Protein AF-A0AAE0UIS6-F1 (afdb_monomer_lite)

Organism: NCBI:txid175788

Foldseek 3Di:
DDDDDDDDDDDDDDDDDDDDDDDDDDDDDDDDDDDDDDDDDDDDDDDCPVVVVVVVVVVVVVVVVVVVVVVVVVVVVVVVVVVVVVVVVVVVVVVVVVVVVVVVVVVVVVVVVVVVVVVVVVVVVVVVVVVVVVVVVVVVVVVVVVVVVVVVVVVVVVVVVVVVVVVVVVVVVVVVVVVVVVVVVVVVVVVVVVVVVVVVVVVVVVVVVVVVVVVVVVVVVVVVVVVVVVVVVVVVVVVVVVVVVVVVVVVVVVVVVVVVVVLVVVQWDADVVVRDIHHDDPDDDDPVVVQVVQVVVVHGDDDDPDPSVD

InterPro domains:
  IPR016186 C-type lectin-like/link domain superfamily [G3DSA:3.10.100.10] (264-310)
  IPR016187 C-type lectin fold [SSF56436] (259-310)
  IPR053108 Chlamydial Translocated Actin-Recruiting Phosphoprotein [PTHR36975] (135-258)

pLDDT: mean 82.6, std 21.36, range [29.34, 98.62]

Sequence (310 aa):
MEMNEKISANVEVAADKRAESSDSEPSYEDVHVNKDNLQTKRAGSFKQSESSVLWIKYNILTRENKQLQTSYNNLTIERDQLQTSYNNLTKERDQLQTSYNTLTKERDQLQSSYNTPTKERDQLQKLYNNLTIERDQLQTSYNNLTKERDQLQTSYNNLTKERDQLQTSYNNLTKERDQLQKLYNNLTIERDQLQTSYNNMTNDREKLQTSYNTLTKERDQLQTSYNTLTKERDQLQTSYNNMTKERDQLQRDKEELQKFSKLVDAGWMYFGKYSSIYYMSNENRDWTESRQDCRGRGADLVIINTKEEQ

Structure (mmCIF, N/CA/C/O backbone):
data_AF-A0AAE0UIS6-F1
#
_entry.id   AF-A0AAE0UIS6-F1
#
loop_
_atom_site.group_PDB
_atom_site.id
_atom_site.type_symbol
_atom_site.label_atom_id
_atom_site.label_alt_id
_atom_site.label_comp_id
_atom_site.label_asym_id
_atom_site.label_entity_id
_atom_site.label_seq_id
_atom_site.pdbx_PDB_ins_code
_atom_site.Cartn_x
_atom_site.Cartn_y
_atom_site.Cartn_z
_atom_site.occupancy
_atom_site.B_iso_or_equiv
_atom_site.auth_seq_id
_atom_site.auth_comp_id
_atom_site.auth_asym_id
_atom_site.auth_atom_id
_atom_site.pdbx_PDB_model_num
ATOM 1 N N . MET A 1 1 ? 41.061 37.370 -43.415 1.00 46.84 1 MET A N 1
ATOM 2 C CA . MET A 1 1 ? 42.343 36.989 -44.042 1.00 46.84 1 MET A CA 1
ATOM 3 C C . MET A 1 1 ? 41.973 36.392 -45.387 1.00 46.84 1 MET A C 1
ATOM 5 O O . MET A 1 1 ? 41.698 35.206 -45.485 1.00 46.84 1 MET A O 1
ATOM 9 N N . GLU A 1 2 ? 41.757 37.274 -46.358 1.00 45.69 2 GLU A N 1
ATOM 10 C CA . GLU A 1 2 ? 41.290 36.938 -47.705 1.00 45.69 2 GLU A CA 1
ATOM 11 C C . GLU A 1 2 ? 42.479 36.417 -48.518 1.00 45.69 2 GLU A C 1
ATOM 13 O O . GLU A 1 2 ? 43.510 37.085 -48.609 1.00 45.69 2 GLU A O 1
ATOM 18 N N . MET A 1 3 ? 42.364 35.202 -49.059 1.00 44.25 3 MET A N 1
ATOM 19 C CA . MET A 1 3 ? 43.356 34.645 -49.976 1.00 44.25 3 MET A CA 1
ATOM 20 C C . MET A 1 3 ? 43.010 35.064 -51.405 1.00 44.25 3 MET A C 1
ATOM 22 O O . MET A 1 3 ? 42.011 34.631 -51.968 1.00 44.25 3 MET A O 1
ATOM 26 N N . ASN A 1 4 ? 43.868 35.920 -51.958 1.00 41.47 4 ASN A N 1
ATOM 27 C CA . ASN A 1 4 ? 43.907 36.320 -53.360 1.00 41.47 4 ASN A CA 1
ATOM 28 C C . ASN A 1 4 ? 44.238 35.124 -54.271 1.00 41.47 4 ASN A C 1
ATOM 30 O O . ASN A 1 4 ? 45.377 34.654 -54.277 1.00 41.47 4 ASN A O 1
ATOM 34 N N . GLU A 1 5 ? 43.288 34.710 -55.108 1.00 48.56 5 GLU A N 1
ATOM 35 C CA . GLU A 1 5 ? 43.550 33.897 -56.299 1.00 48.56 5 GLU A CA 1
ATOM 36 C C . GLU A 1 5 ? 44.025 34.800 -57.448 1.00 48.56 5 GLU A C 1
ATOM 38 O O . GLU A 1 5 ? 43.268 35.580 -58.027 1.00 48.56 5 GLU A O 1
ATOM 43 N N . LYS A 1 6 ? 45.318 34.704 -57.779 1.00 51.94 6 LYS A N 1
ATOM 44 C CA . LYS A 1 6 ? 45.890 35.253 -59.013 1.00 51.94 6 LYS A CA 1
ATOM 45 C C . LYS A 1 6 ? 45.676 34.258 -60.150 1.00 51.94 6 LYS A C 1
ATOM 47 O O . LYS A 1 6 ? 46.302 33.204 -60.183 1.00 51.94 6 LYS A O 1
ATOM 52 N N . ILE A 1 7 ? 44.837 34.643 -61.102 1.00 44.41 7 ILE A N 1
ATOM 53 C CA . ILE A 1 7 ? 44.719 34.016 -62.418 1.00 44.41 7 ILE A CA 1
ATOM 54 C C . ILE A 1 7 ? 45.850 34.574 -63.295 1.00 44.41 7 ILE A C 1
ATOM 56 O O . ILE A 1 7 ? 45.829 35.747 -63.665 1.00 44.41 7 ILE A O 1
ATOM 60 N N . SER A 1 8 ? 46.838 33.744 -63.629 1.00 44.31 8 SER A N 1
ATOM 61 C CA . SER A 1 8 ? 47.816 34.019 -64.688 1.00 44.31 8 SER A CA 1
ATOM 62 C C . SER A 1 8 ? 47.596 33.020 -65.818 1.00 44.31 8 SER A C 1
ATOM 64 O O . SER A 1 8 ? 47.952 31.851 -65.711 1.00 44.31 8 SER A O 1
ATOM 66 N N . ALA A 1 9 ? 46.968 33.495 -66.892 1.00 42.72 9 ALA A N 1
ATOM 67 C CA . ALA A 1 9 ? 46.824 32.775 -68.146 1.00 42.72 9 ALA A CA 1
ATOM 68 C C . ALA A 1 9 ? 48.105 32.949 -68.979 1.00 42.72 9 ALA A C 1
ATOM 70 O O . ALA A 1 9 ? 48.373 34.037 -69.486 1.00 42.72 9 ALA A O 1
ATOM 71 N N . ASN A 1 10 ? 48.883 31.873 -69.114 1.00 41.28 10 ASN A N 1
ATOM 72 C CA . ASN A 1 10 ? 49.926 31.743 -70.128 1.00 41.28 10 ASN A CA 1
ATOM 73 C C . ASN A 1 10 ? 49.275 31.219 -71.413 1.00 41.28 10 ASN A C 1
ATOM 75 O O . ASN A 1 10 ? 48.770 30.098 -71.443 1.00 41.28 10 ASN A O 1
ATOM 79 N N . VAL A 1 11 ? 49.281 32.035 -72.465 1.00 42.91 11 VAL A N 1
ATOM 80 C CA . VAL A 1 11 ? 48.949 31.618 -73.830 1.00 42.91 11 VAL A CA 1
ATOM 81 C C . VAL A 1 11 ? 50.266 31.499 -74.584 1.00 42.91 11 VAL A C 1
ATOM 83 O O . VAL A 1 11 ? 50.892 32.502 -74.913 1.00 42.91 11 VAL A O 1
ATOM 86 N N . GLU A 1 12 ? 50.687 30.262 -74.826 1.00 36.81 12 GLU A N 1
ATOM 87 C CA . GLU A 1 12 ? 51.850 29.910 -75.635 1.00 36.81 12 GLU A CA 1
ATOM 88 C C . GLU A 1 12 ? 51.318 29.201 -76.888 1.00 36.81 12 GLU A C 1
ATOM 90 O O . GLU A 1 12 ? 50.851 28.065 -76.839 1.00 36.81 12 GLU A O 1
ATOM 95 N N . VAL A 1 13 ? 51.284 29.927 -78.008 1.00 41.59 13 VAL A N 1
ATOM 96 C CA . VAL A 1 13 ? 50.901 29.416 -79.329 1.00 41.59 13 VAL A CA 1
ATOM 97 C C . VAL A 1 13 ? 52.105 29.618 -80.236 1.00 41.59 13 VAL A C 1
ATOM 99 O O . VAL A 1 13 ? 52.427 30.748 -80.595 1.00 41.59 13 VAL A O 1
ATOM 102 N N . ALA A 1 14 ? 52.777 28.526 -80.595 1.00 34.34 14 ALA A N 1
ATOM 103 C CA . ALA A 1 14 ? 53.877 28.525 -81.552 1.00 34.34 14 ALA A CA 1
ATOM 104 C C . ALA A 1 14 ? 53.715 27.359 -82.539 1.00 34.34 14 ALA A C 1
ATOM 106 O O . ALA A 1 14 ? 54.022 26.214 -82.229 1.00 34.34 14 ALA A O 1
ATOM 107 N N . ALA A 1 15 ? 53.194 27.685 -83.720 1.00 36.16 15 ALA A N 1
ATOM 108 C CA . ALA A 1 15 ? 53.316 26.986 -85.003 1.00 36.16 15 ALA A CA 1
ATOM 109 C C . ALA A 1 15 ? 52.637 27.900 -86.038 1.00 36.16 15 ALA A C 1
ATOM 111 O O . ALA A 1 15 ? 51.626 28.523 -85.731 1.00 36.16 15 ALA A O 1
ATOM 112 N N . ASP A 1 16 ? 53.030 28.057 -87.289 1.00 34.44 16 ASP A N 1
ATOM 113 C CA . ASP A 1 16 ? 54.136 27.599 -88.119 1.00 34.44 16 ASP A CA 1
ATOM 114 C C . ASP A 1 16 ? 53.911 28.385 -89.425 1.00 34.44 16 ASP A C 1
ATOM 116 O O . ASP A 1 16 ? 52.805 28.320 -89.966 1.00 34.44 16 ASP A O 1
ATOM 120 N N . LYS A 1 17 ? 54.887 29.171 -89.900 1.00 41.09 17 LYS A N 1
ATOM 121 C CA . LYS A 1 17 ? 54.946 29.648 -91.297 1.00 41.09 17 LYS A CA 1
ATOM 122 C C . LYS A 1 17 ? 56.398 29.842 -91.741 1.00 41.09 17 LYS A C 1
ATOM 124 O O . LYS A 1 17 ? 56.970 30.917 -91.608 1.00 41.09 17 LYS A O 1
ATOM 129 N N . ARG A 1 18 ? 56.959 28.753 -92.272 1.00 34.16 18 ARG A N 1
ATOM 130 C CA . ARG A 1 18 ? 57.655 28.645 -93.571 1.00 34.16 18 ARG A CA 1
ATOM 131 C C . ARG A 1 18 ? 58.266 29.952 -94.116 1.00 34.16 18 ARG A C 1
ATOM 133 O O . ARG A 1 18 ? 57.577 30.757 -94.737 1.00 34.16 18 ARG A O 1
ATOM 140 N N . ALA A 1 19 ? 59.575 30.099 -93.926 1.00 35.03 19 ALA A N 1
ATOM 141 C CA . ALA A 1 19 ? 60.413 31.074 -94.613 1.00 35.03 19 ALA A CA 1
ATOM 142 C C . ALA A 1 19 ? 60.982 30.452 -95.901 1.00 35.03 19 ALA A C 1
ATOM 144 O O . ALA A 1 19 ? 61.666 29.431 -95.852 1.00 35.03 19 ALA A O 1
ATOM 145 N N . GLU A 1 20 ? 60.690 31.071 -97.043 1.00 36.72 20 GLU A N 1
ATOM 146 C CA . GLU A 1 20 ? 61.493 30.973 -98.263 1.00 36.72 20 GLU A CA 1
ATOM 147 C C . GLU A 1 20 ? 62.618 32.011 -98.140 1.00 36.72 20 GLU A C 1
ATOM 149 O O . GLU A 1 20 ? 62.343 33.203 -98.007 1.00 36.72 20 GLU A O 1
ATOM 154 N N . SER A 1 21 ? 63.880 31.573 -98.142 1.00 36.34 21 SER A N 1
ATOM 155 C CA . SER A 1 21 ? 65.036 32.460 -98.295 1.00 36.34 21 SER A CA 1
ATOM 156 C C . SER A 1 21 ? 65.764 32.103 -99.580 1.00 36.34 21 SER A C 1
ATOM 158 O O . SER A 1 21 ? 66.309 31.009 -99.718 1.00 36.34 21 SER A O 1
ATOM 160 N N . SER A 1 22 ? 65.711 33.057 -100.500 1.00 35.12 22 SER A N 1
ATOM 161 C CA . SER A 1 22 ? 66.373 33.122 -101.791 1.00 35.12 22 SER A CA 1
ATOM 162 C C . SER A 1 22 ? 67.895 33.109 -101.678 1.00 35.12 22 SER A C 1
ATOM 164 O O . SER A 1 22 ? 68.469 33.806 -100.838 1.00 35.12 22 SER A O 1
ATOM 166 N N . ASP A 1 23 ? 68.497 32.355 -102.591 1.00 32.56 23 ASP A N 1
ATOM 167 C CA . ASP A 1 23 ? 69.920 32.268 -102.889 1.00 32.56 23 ASP A CA 1
ATOM 168 C C . ASP A 1 23 ? 70.558 33.617 -103.247 1.00 32.56 23 ASP A C 1
ATOM 170 O O . ASP A 1 23 ? 69.975 34.450 -103.946 1.00 32.56 23 ASP A O 1
ATOM 174 N N . SER A 1 24 ? 71.810 33.771 -102.815 1.00 35.56 24 SER A N 1
ATOM 175 C CA . SER A 1 24 ? 72.741 34.796 -103.278 1.00 35.56 24 SER A CA 1
ATOM 176 C C . SER A 1 24 ? 73.610 34.242 -104.417 1.00 35.56 24 SER A C 1
ATOM 178 O O . SER A 1 24 ? 74.267 33.216 -104.266 1.00 35.56 24 SER A O 1
ATOM 180 N N . GLU A 1 25 ? 73.578 34.976 -105.530 1.00 32.59 25 GLU A N 1
ATOM 181 C CA . GLU A 1 25 ? 74.464 35.078 -106.709 1.00 32.59 25 GLU A CA 1
ATOM 182 C C . GLU A 1 25 ? 75.949 34.637 -106.563 1.00 32.59 25 GLU A C 1
ATOM 184 O O . GLU A 1 25 ? 76.503 34.718 -105.464 1.00 32.59 25 GLU A O 1
ATOM 189 N N . PRO A 1 26 ? 76.654 34.257 -107.665 1.00 38.19 26 PRO A N 1
ATOM 190 C CA . PRO A 1 26 ? 77.016 35.249 -108.694 1.00 38.19 26 PRO A CA 1
ATOM 191 C C . PRO A 1 26 ? 77.036 34.801 -110.173 1.00 38.19 26 PRO A C 1
ATOM 193 O O . PRO A 1 26 ? 77.521 33.731 -110.535 1.00 38.19 26 PRO A O 1
ATOM 196 N N . SER A 1 27 ? 76.547 35.719 -111.018 1.00 29.59 27 SER A N 1
ATOM 197 C CA . SER A 1 27 ? 77.227 36.345 -112.170 1.00 29.59 27 SER A CA 1
ATOM 198 C C . SER A 1 27 ? 78.291 35.537 -112.938 1.00 29.59 27 SER A C 1
ATOM 200 O O . SER A 1 27 ? 79.382 35.270 -112.437 1.00 29.59 27 SER A O 1
ATOM 202 N N . TYR A 1 28 ? 78.001 35.281 -114.219 1.00 29.34 28 TYR A N 1
ATOM 203 C CA . TYR A 1 28 ? 78.988 35.073 -115.281 1.00 29.34 28 TYR A CA 1
ATOM 204 C C . TYR A 1 28 ? 78.578 35.905 -116.504 1.00 29.34 28 TYR A C 1
ATOM 206 O O . TYR A 1 28 ? 77.577 35.605 -117.153 1.00 29.34 28 TYR A O 1
ATOM 214 N N . GLU A 1 29 ? 79.380 36.919 -116.829 1.00 32.78 29 GLU A N 1
ATOM 215 C CA . GLU A 1 29 ? 79.382 37.631 -118.110 1.00 32.78 29 GLU A CA 1
ATOM 216 C C . GLU A 1 29 ? 80.736 37.358 -118.797 1.00 32.78 29 GLU A C 1
ATOM 218 O O . GLU A 1 29 ? 81.790 37.712 -118.274 1.00 32.78 29 GLU A O 1
ATOM 223 N N . ASP A 1 30 ? 80.676 36.561 -119.872 1.00 33.25 30 ASP A N 1
ATOM 224 C CA . ASP A 1 30 ? 81.178 36.819 -121.239 1.00 33.25 30 ASP A CA 1
ATOM 225 C C . ASP A 1 30 ? 82.529 37.590 -121.370 1.00 33.25 30 ASP A C 1
ATOM 227 O O . ASP A 1 30 ? 82.742 38.635 -120.773 1.00 33.25 30 ASP A O 1
ATOM 231 N N . VAL A 1 31 ? 83.541 37.187 -122.150 1.00 35.78 31 VAL A N 1
ATOM 232 C CA . VAL A 1 31 ? 83.555 37.121 -123.621 1.00 35.78 31 VAL A CA 1
ATOM 233 C C . VAL A 1 31 ? 84.959 36.644 -124.090 1.00 35.78 31 VAL A C 1
ATOM 235 O O . VAL A 1 31 ? 85.974 37.118 -123.585 1.00 35.78 31 VAL A O 1
ATOM 238 N N . HIS A 1 32 ? 85.006 35.762 -125.101 1.00 30.75 32 HIS A N 1
ATOM 239 C CA . HIS A 1 32 ? 85.768 35.849 -126.378 1.00 30.75 32 HIS A CA 1
ATOM 240 C C . HIS A 1 32 ? 86.305 34.502 -126.890 1.00 30.75 32 HIS A C 1
ATOM 242 O O . HIS A 1 32 ? 87.391 34.043 -126.543 1.00 30.75 32 HIS A O 1
ATOM 248 N N . VAL A 1 33 ? 85.589 33.955 -127.876 1.00 31.30 33 VAL A N 1
ATOM 249 C CA . VAL A 1 33 ? 86.184 33.205 -128.987 1.00 31.30 33 VAL A CA 1
ATOM 250 C C . VAL A 1 33 ? 86.293 34.175 -130.159 1.00 31.30 33 VAL A C 1
ATOM 252 O O . VAL A 1 33 ? 85.282 34.724 -130.599 1.00 31.30 33 VAL A O 1
ATOM 255 N N . ASN A 1 34 ? 87.513 34.389 -130.655 1.00 31.30 34 ASN A N 1
ATOM 256 C CA . ASN A 1 34 ? 87.748 35.071 -131.920 1.00 31.30 34 ASN A CA 1
ATOM 257 C C . ASN A 1 34 ? 87.850 34.030 -133.043 1.00 31.30 34 ASN A C 1
ATOM 259 O O . ASN A 1 34 ? 88.537 33.014 -132.914 1.00 31.30 34 ASN A O 1
ATOM 263 N N . LYS A 1 35 ? 87.096 34.293 -134.110 1.00 42.78 35 LYS A N 1
ATOM 264 C CA . LYS A 1 35 ? 87.049 33.551 -135.371 1.00 42.78 35 LYS A CA 1
ATOM 265 C C . LYS A 1 35 ? 88.349 33.748 -136.144 1.00 42.78 35 LYS A C 1
ATOM 267 O O . LYS A 1 35 ? 88.955 34.803 -136.045 1.00 42.78 35 LYS A O 1
ATOM 272 N N . ASP A 1 36 ? 88.705 32.758 -136.957 1.00 32.06 36 ASP A N 1
ATOM 273 C CA . ASP A 1 36 ? 88.887 32.888 -138.413 1.00 32.06 36 ASP A CA 1
ATOM 274 C C . ASP A 1 36 ? 89.560 31.613 -138.961 1.00 32.06 36 ASP A C 1
ATOM 276 O O . ASP A 1 36 ? 90.189 30.876 -138.213 1.00 32.06 36 ASP A O 1
ATOM 280 N N . ASN A 1 37 ? 89.595 31.269 -140.245 1.00 35.00 37 ASN A N 1
ATOM 281 C CA . ASN A 1 37 ? 88.738 31.386 -141.422 1.00 35.00 37 ASN A CA 1
ATOM 282 C C . ASN A 1 37 ? 89.609 30.794 -142.558 1.00 35.00 37 ASN A C 1
ATOM 284 O O . ASN A 1 37 ? 90.808 31.046 -142.593 1.00 35.00 37 ASN A O 1
ATOM 288 N N . LEU A 1 38 ? 88.991 30.091 -143.512 1.00 35.88 38 LEU A N 1
ATOM 289 C CA . LEU A 1 38 ? 89.383 30.049 -144.931 1.00 35.88 38 LEU A CA 1
ATOM 290 C C . LEU A 1 38 ? 90.742 29.450 -145.396 1.00 35.88 38 LEU A C 1
ATOM 292 O O . LEU A 1 38 ? 91.817 29.957 -145.108 1.00 35.88 38 LEU A O 1
ATOM 296 N N . GLN A 1 39 ? 90.603 28.508 -146.347 1.00 33.31 39 GLN A N 1
ATOM 297 C CA . GLN A 1 39 ? 91.302 28.390 -147.654 1.00 33.31 39 GLN A CA 1
ATOM 298 C C . GLN A 1 39 ? 92.078 27.081 -147.863 1.00 33.31 39 GLN A C 1
ATOM 300 O O . GLN A 1 39 ? 92.653 26.544 -146.933 1.00 33.31 39 GLN A O 1
ATOM 305 N N . THR A 1 40 ? 92.257 26.507 -149.054 1.00 34.72 40 THR A N 1
ATOM 306 C CA . THR A 1 40 ? 91.673 26.595 -150.404 1.00 34.72 40 THR A CA 1
ATOM 307 C C . THR A 1 40 ? 92.422 25.512 -151.206 1.00 34.72 40 THR A C 1
ATOM 309 O O . THR A 1 40 ? 93.630 25.384 -151.081 1.00 34.72 40 THR A O 1
ATOM 312 N N . LYS A 1 41 ? 91.694 24.751 -152.035 1.00 40.81 41 LYS A N 1
ATOM 313 C CA . LYS A 1 41 ? 92.114 24.067 -153.283 1.00 40.81 41 LYS A CA 1
ATOM 314 C C . LYS A 1 41 ? 93.418 23.223 -153.355 1.00 40.81 41 LYS A C 1
ATOM 316 O O . LYS A 1 41 ? 94.515 23.744 -153.471 1.00 40.81 41 LYS A O 1
ATOM 321 N N . ARG A 1 42 ? 93.164 21.953 -153.723 1.00 37.69 42 ARG A N 1
ATOM 322 C CA . ARG A 1 42 ? 93.563 21.293 -154.999 1.00 37.69 42 ARG A CA 1
ATOM 323 C C . ARG A 1 42 ? 94.883 20.488 -155.046 1.00 37.69 42 ARG A C 1
ATOM 325 O O . ARG A 1 42 ? 95.927 20.999 -155.409 1.00 37.69 42 ARG A O 1
ATOM 332 N N . ALA A 1 43 ? 94.671 19.173 -154.903 1.00 36.50 43 ALA A N 1
ATOM 333 C CA . ALA A 1 43 ? 95.096 18.047 -155.761 1.00 36.50 43 ALA A CA 1
ATOM 334 C C . ALA A 1 43 ? 96.560 17.537 -155.793 1.00 36.50 43 ALA A C 1
ATOM 336 O O . ALA A 1 43 ? 97.460 18.213 -156.274 1.00 36.50 43 ALA A O 1
ATOM 337 N N . GLY A 1 44 ? 96.684 16.231 -155.473 1.00 37.50 44 GLY A N 1
ATOM 338 C CA . GLY A 1 44 ? 97.774 15.288 -155.811 1.00 37.50 44 GLY A CA 1
ATOM 339 C C . GLY A 1 44 ? 98.762 15.044 -154.657 1.00 37.50 44 GLY A C 1
ATOM 340 O O . GLY A 1 44 ? 99.321 16.002 -154.160 1.00 37.50 44 GLY A O 1
ATOM 341 N N . SER A 1 45 ? 99.076 13.839 -154.162 1.00 37.41 45 SER A N 1
ATOM 342 C CA . SER A 1 45 ? 98.879 12.472 -154.662 1.00 37.41 45 SER A CA 1
ATOM 343 C C . SER A 1 45 ? 99.187 11.406 -153.568 1.00 37.41 45 SER A C 1
ATOM 345 O O . SER A 1 45 ? 100.231 11.392 -152.927 1.00 37.41 45 SER A O 1
ATOM 347 N N . PHE A 1 46 ? 98.231 10.498 -153.350 1.00 43.62 46 PHE A N 1
ATOM 348 C CA . PHE A 1 46 ? 98.328 9.027 -153.204 1.00 43.62 46 PHE A CA 1
ATOM 349 C C . PHE A 1 46 ? 99.369 8.278 -152.319 1.00 43.62 46 PHE A C 1
ATOM 351 O O . PHE A 1 46 ? 99.410 7.054 -152.399 1.00 43.62 46 PHE A O 1
ATOM 358 N N . LYS A 1 47 ? 100.156 8.896 -151.426 1.00 47.72 47 LYS A N 1
ATOM 359 C CA . LYS A 1 47 ? 100.926 8.138 -150.390 1.00 47.72 47 LYS A CA 1
ATOM 360 C C . LYS A 1 47 ? 100.756 8.632 -148.946 1.00 47.72 47 LYS A C 1
ATOM 362 O O . LYS A 1 47 ? 101.454 8.183 -148.044 1.00 47.72 47 LYS A O 1
ATOM 367 N N . GLN A 1 48 ? 99.773 9.501 -148.714 1.00 46.69 48 GLN A N 1
ATOM 368 C CA . GLN A 1 48 ? 99.417 10.039 -147.393 1.00 46.69 48 GLN A CA 1
ATOM 369 C C . GLN A 1 48 ? 98.116 9.426 -146.820 1.00 46.69 48 GLN A C 1
ATOM 371 O O . GLN A 1 48 ? 97.726 9.754 -145.706 1.00 46.69 48 GLN A O 1
ATOM 376 N N . SER A 1 49 ? 97.444 8.525 -147.558 1.00 52.53 49 SER A N 1
ATOM 377 C CA . SER A 1 49 ? 96.061 8.089 -147.293 1.00 52.53 49 SER A CA 1
ATOM 378 C C . SER A 1 49 ? 95.892 7.001 -146.222 1.00 52.53 49 SER A C 1
ATOM 380 O O . SER A 1 49 ? 94.929 7.070 -145.465 1.00 52.53 49 SER A O 1
ATOM 382 N N . GLU A 1 50 ? 96.800 6.031 -146.083 1.00 56.75 50 GLU A N 1
ATOM 383 C CA . GLU A 1 50 ? 96.684 4.998 -145.029 1.00 56.75 50 GLU A CA 1
ATOM 384 C C . GLU A 1 50 ? 96.968 5.552 -143.627 1.00 56.75 50 GLU A C 1
ATOM 386 O O . GLU A 1 50 ? 96.267 5.221 -142.669 1.00 56.75 50 GLU A O 1
ATOM 391 N N . SER A 1 51 ? 97.928 6.474 -143.517 1.00 58.25 51 SER A N 1
ATOM 392 C CA . SER A 1 51 ? 98.228 7.174 -142.262 1.00 58.25 51 SER A CA 1
ATOM 393 C C . SER A 1 51 ? 97.054 8.065 -141.825 1.00 58.25 51 SER A C 1
ATOM 395 O O . SER A 1 51 ? 96.697 8.097 -140.649 1.00 58.25 51 SER A O 1
ATOM 397 N N . SER A 1 52 ? 96.361 8.709 -142.776 1.00 59.53 52 SER A N 1
ATOM 398 C CA . SER A 1 52 ? 95.141 9.481 -142.501 1.00 59.53 52 SER A CA 1
ATOM 399 C C . SER A 1 52 ? 93.959 8.618 -142.044 1.00 59.53 52 SER A C 1
ATOM 401 O O . SER A 1 52 ? 93.227 9.036 -141.152 1.00 59.53 52 SER A O 1
ATOM 403 N N . VAL A 1 53 ? 93.765 7.412 -142.593 1.00 68.69 53 VAL A N 1
ATOM 404 C CA . VAL A 1 53 ? 92.673 6.508 -142.170 1.00 68.69 53 VAL A CA 1
ATOM 405 C C . VAL A 1 53 ? 92.926 5.933 -140.773 1.00 68.69 53 VAL A C 1
ATOM 407 O O . VAL A 1 53 ? 92.006 5.897 -139.953 1.00 68.69 53 VAL A O 1
ATOM 410 N N . LEU A 1 54 ? 94.167 5.541 -140.465 1.00 70.06 54 LEU A N 1
ATOM 411 C CA . LEU A 1 54 ? 94.568 5.129 -139.113 1.00 70.06 54 LEU A CA 1
ATOM 412 C C . LEU A 1 54 ? 94.409 6.269 -138.103 1.00 70.06 54 LEU A C 1
ATOM 414 O O . LEU A 1 54 ? 93.906 6.043 -137.005 1.00 70.06 54 LEU A O 1
ATOM 418 N N . TRP A 1 55 ? 94.751 7.498 -138.491 1.00 71.12 55 TRP A N 1
ATOM 419 C CA . TRP A 1 55 ? 94.558 8.689 -137.666 1.00 71.12 55 TRP A CA 1
ATOM 420 C C . TRP A 1 55 ? 93.071 9.000 -137.422 1.00 71.12 55 TRP A C 1
ATOM 422 O O . TRP A 1 55 ? 92.690 9.345 -136.306 1.00 71.12 55 TRP A O 1
ATOM 432 N N . ILE A 1 56 ? 92.195 8.810 -138.416 1.00 75.31 56 ILE A N 1
ATOM 433 C CA . ILE A 1 56 ? 90.737 8.951 -138.248 1.00 75.31 56 ILE A CA 1
ATOM 434 C C . ILE A 1 56 ? 90.185 7.873 -137.303 1.00 75.31 56 ILE A C 1
ATOM 436 O O . ILE A 1 56 ? 89.449 8.208 -136.377 1.00 75.31 56 ILE A O 1
ATOM 440 N N . LYS A 1 57 ? 90.570 6.598 -137.471 1.00 79.00 57 LYS A N 1
ATOM 441 C CA . LYS A 1 57 ? 90.175 5.510 -136.554 1.00 79.00 57 LYS A CA 1
ATOM 442 C C . LYS A 1 57 ? 90.671 5.754 -135.133 1.00 79.00 57 LYS A C 1
ATOM 444 O O . LYS A 1 57 ? 89.907 5.568 -134.195 1.00 79.00 57 LYS A O 1
ATOM 449 N N . TYR A 1 58 ? 91.911 6.215 -134.980 1.00 79.81 58 TYR A N 1
ATOM 450 C CA . TYR A 1 58 ? 92.480 6.594 -133.691 1.00 79.81 58 TYR A CA 1
ATOM 451 C C . TYR A 1 58 ? 91.686 7.732 -133.042 1.00 79.81 58 TYR A C 1
ATOM 453 O O . TYR A 1 58 ? 91.350 7.640 -131.867 1.00 79.81 58 TYR A O 1
ATOM 461 N N . ASN A 1 59 ? 91.309 8.770 -133.795 1.00 80.38 59 ASN A N 1
ATOM 462 C CA . ASN A 1 59 ? 90.488 9.868 -133.278 1.00 80.38 59 ASN A CA 1
ATOM 463 C C . ASN A 1 59 ? 89.062 9.433 -132.904 1.00 80.38 59 ASN A C 1
ATOM 465 O O . ASN A 1 59 ? 88.542 9.900 -131.892 1.00 80.38 59 ASN A O 1
ATOM 469 N N . ILE A 1 60 ? 88.440 8.534 -133.679 1.00 79.94 60 ILE A N 1
ATOM 470 C CA . ILE A 1 60 ? 87.120 7.959 -133.365 1.00 79.94 60 ILE A CA 1
ATOM 471 C C . ILE A 1 60 ? 87.206 7.105 -132.097 1.00 79.94 60 ILE A C 1
ATOM 473 O O . ILE A 1 60 ? 86.476 7.389 -131.153 1.00 79.94 60 ILE A O 1
ATOM 477 N N . LEU A 1 61 ? 88.156 6.165 -132.015 1.00 80.88 61 LEU A N 1
ATOM 478 C CA . LEU A 1 61 ? 88.386 5.366 -130.805 1.00 80.88 61 LEU A CA 1
ATOM 479 C C . LEU A 1 61 ? 88.713 6.247 -129.598 1.00 80.88 61 LEU A C 1
ATOM 481 O O . LEU A 1 61 ? 88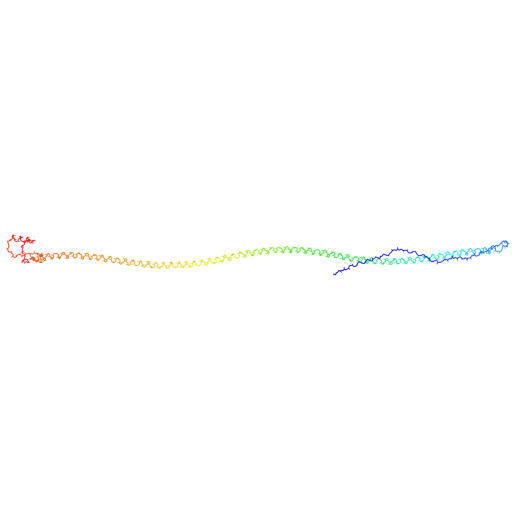.251 5.979 -128.500 1.00 80.88 61 LEU A O 1
ATOM 485 N N . THR A 1 62 ? 89.484 7.318 -129.781 1.00 77.88 62 THR A N 1
ATOM 486 C CA . THR A 1 62 ? 89.808 8.258 -128.699 1.00 77.88 62 THR A CA 1
ATOM 487 C C . THR A 1 62 ? 88.565 9.014 -128.232 1.00 77.88 62 THR A C 1
ATOM 489 O O . THR A 1 62 ? 88.407 9.262 -127.038 1.00 77.88 62 THR A O 1
ATOM 492 N N . ARG A 1 63 ? 87.661 9.379 -129.149 1.00 80.31 63 ARG A N 1
ATOM 493 C CA . ARG A 1 63 ? 86.393 10.044 -128.827 1.00 80.31 63 ARG A CA 1
ATOM 494 C C . ARG A 1 63 ? 85.413 9.095 -128.144 1.00 80.31 63 ARG A C 1
ATOM 496 O O . ARG A 1 63 ? 84.815 9.490 -127.151 1.00 80.31 63 ARG A O 1
ATOM 503 N N . GLU A 1 64 ? 85.284 7.870 -128.637 1.00 83.31 64 GLU A N 1
ATOM 504 C CA . GLU A 1 64 ? 84.479 6.814 -128.018 1.00 83.31 64 GLU A CA 1
ATOM 505 C C . GLU A 1 64 ? 85.022 6.456 -126.636 1.00 83.31 64 GLU A C 1
ATOM 507 O O . GLU A 1 64 ? 84.254 6.391 -125.687 1.00 83.31 64 GLU A O 1
ATOM 512 N N . ASN A 1 65 ? 86.341 6.334 -126.478 1.00 84.06 65 ASN A N 1
ATOM 513 C CA . ASN A 1 65 ? 86.970 6.080 -125.184 1.00 84.06 65 ASN A CA 1
ATOM 514 C C . ASN A 1 65 ? 86.762 7.257 -124.218 1.00 84.06 65 ASN A C 1
ATOM 516 O O . ASN A 1 65 ? 86.420 7.048 -123.061 1.00 84.06 65 ASN A O 1
ATOM 520 N N . LYS A 1 66 ? 86.851 8.509 -124.697 1.00 85.12 66 LYS A N 1
ATOM 521 C CA . LYS A 1 66 ? 86.469 9.689 -123.901 1.00 85.12 66 LYS A CA 1
ATOM 522 C C . LYS A 1 66 ? 84.995 9.656 -123.490 1.00 85.12 66 LYS A C 1
ATOM 524 O O . LYS A 1 66 ? 84.700 9.948 -122.338 1.00 85.12 66 LYS A O 1
ATOM 529 N N . GLN A 1 67 ? 84.081 9.291 -124.390 1.00 83.25 67 GLN A N 1
ATOM 530 C CA . GLN A 1 67 ? 82.652 9.164 -124.076 1.00 83.25 67 GLN A CA 1
ATOM 531 C C . GLN A 1 67 ? 82.377 8.033 -123.078 1.00 83.25 67 GLN A C 1
ATOM 533 O O . GLN A 1 67 ? 81.607 8.225 -122.139 1.00 83.25 67 GLN A O 1
ATOM 538 N N . LEU A 1 68 ? 83.039 6.886 -123.238 1.00 85.12 68 LEU A N 1
ATOM 539 C CA . LEU A 1 68 ? 82.954 5.752 -122.322 1.00 85.12 68 LEU A CA 1
ATOM 540 C C . LEU A 1 68 ? 83.493 6.131 -120.940 1.00 85.12 68 LEU A C 1
ATOM 542 O O . LEU A 1 68 ? 82.893 5.795 -119.926 1.00 85.12 68 LEU A O 1
ATOM 546 N N . GLN A 1 69 ? 84.581 6.899 -120.899 1.00 87.25 69 GLN A N 1
ATOM 547 C CA . GLN A 1 69 ? 85.171 7.398 -119.665 1.00 87.25 69 GLN A CA 1
ATOM 548 C C . GLN A 1 69 ? 84.270 8.430 -118.973 1.00 87.25 69 GLN A C 1
ATOM 550 O O . GLN A 1 69 ? 84.112 8.375 -117.757 1.00 87.25 69 GLN A O 1
ATOM 555 N N . THR A 1 70 ? 83.602 9.313 -119.723 1.00 86.31 70 THR A N 1
ATOM 556 C CA . THR A 1 70 ? 82.553 10.192 -119.177 1.00 86.31 70 THR A CA 1
ATOM 557 C C . THR A 1 70 ? 81.378 9.386 -118.621 1.00 86.31 70 THR A C 1
ATOM 559 O O . T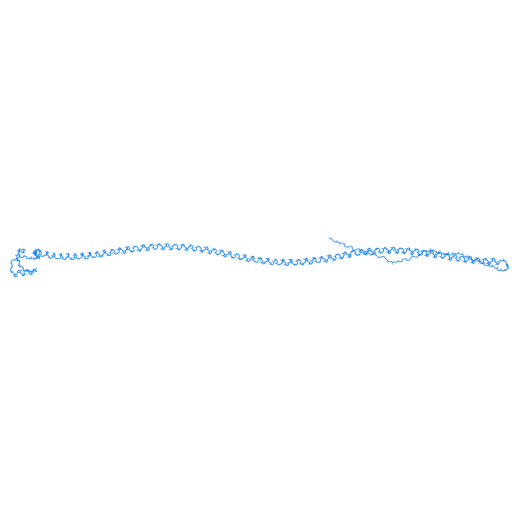HR A 1 70 ? 80.930 9.657 -117.512 1.00 86.31 70 THR A O 1
ATOM 562 N N . SER A 1 71 ? 80.902 8.369 -119.345 1.00 89.88 71 SER A N 1
ATOM 563 C CA . SER A 1 71 ? 79.811 7.499 -118.886 1.00 89.88 71 SER A CA 1
ATOM 564 C C . SER A 1 71 ? 80.186 6.723 -117.619 1.00 89.88 71 SER A C 1
ATOM 566 O O . SER A 1 71 ? 79.403 6.696 -116.674 1.00 89.88 71 SER A O 1
ATOM 568 N N . TYR A 1 72 ? 81.399 6.168 -117.554 1.00 89.00 72 TYR A N 1
ATOM 569 C CA . TYR A 1 72 ? 81.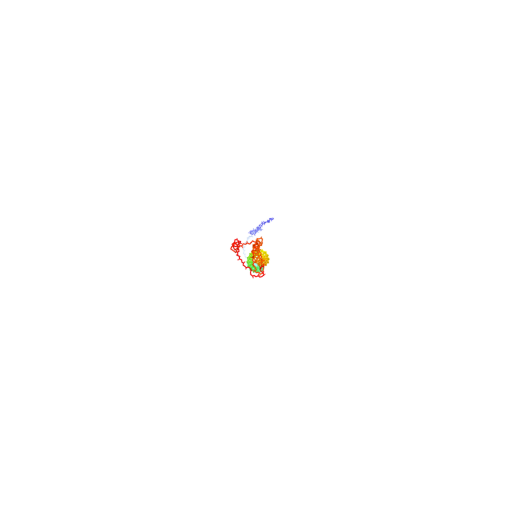920 5.477 -116.375 1.00 89.00 72 TYR A CA 1
ATOM 570 C C . TYR A 1 72 ? 82.036 6.409 -115.162 1.00 89.00 72 TYR A C 1
ATOM 572 O O . TYR A 1 72 ? 81.646 6.041 -114.053 1.00 89.00 72 TYR A O 1
ATOM 580 N N . ASN A 1 73 ? 82.522 7.637 -115.372 1.00 90.75 73 ASN A N 1
ATOM 581 C CA . ASN A 1 73 ? 82.587 8.646 -114.319 1.00 90.75 73 ASN A CA 1
ATOM 582 C C . ASN A 1 73 ? 81.182 9.016 -113.814 1.00 90.75 73 ASN A C 1
ATOM 584 O O . ASN A 1 73 ? 80.980 9.080 -112.605 1.00 90.75 73 ASN A O 1
ATOM 588 N N . ASN A 1 74 ? 80.200 9.176 -114.709 1.00 90.50 74 ASN A N 1
ATOM 589 C CA . ASN A 1 74 ? 78.811 9.455 -114.330 1.00 90.50 74 ASN A CA 1
ATOM 590 C C . ASN A 1 74 ? 78.186 8.300 -113.530 1.00 90.50 74 ASN A C 1
ATOM 592 O O . ASN A 1 74 ? 77.622 8.540 -112.469 1.00 90.50 74 ASN A O 1
ATOM 596 N N . LEU A 1 75 ? 78.351 7.049 -113.973 1.00 89.69 75 LEU A N 1
ATOM 597 C CA . LEU A 1 75 ? 77.888 5.860 -113.240 1.00 89.69 75 LEU A CA 1
ATOM 598 C C . LEU A 1 75 ? 78.554 5.721 -111.865 1.00 89.69 75 LEU A C 1
ATOM 600 O O . LEU A 1 75 ? 77.924 5.276 -110.909 1.00 89.69 75 LEU A O 1
ATOM 604 N N . THR A 1 76 ? 79.826 6.106 -111.750 1.00 91.19 76 THR A N 1
ATOM 605 C CA . THR A 1 76 ? 80.542 6.126 -110.468 1.00 91.19 76 THR A CA 1
ATOM 606 C C . THR A 1 76 ? 79.936 7.168 -109.526 1.00 91.19 76 THR A C 1
ATOM 608 O O . THR A 1 76 ? 79.680 6.852 -108.367 1.00 91.19 76 THR A O 1
ATOM 611 N N . ILE A 1 77 ? 79.631 8.368 -110.034 1.00 92.69 77 ILE A N 1
ATOM 612 C CA . ILE A 1 77 ? 78.948 9.425 -109.274 1.00 92.69 77 ILE A CA 1
ATOM 613 C C . ILE A 1 77 ? 77.557 8.958 -108.828 1.00 92.69 77 ILE A C 1
ATOM 615 O O . ILE A 1 77 ? 77.227 9.090 -107.652 1.00 92.69 77 ILE A O 1
ATOM 619 N N . GLU A 1 78 ? 76.761 8.369 -109.724 1.00 92.38 78 GLU A N 1
ATOM 620 C CA . GLU A 1 78 ? 75.430 7.838 -109.394 1.00 92.38 78 GLU A CA 1
ATOM 621 C C . GLU A 1 78 ? 75.505 6.730 -108.338 1.00 92.38 78 GLU A C 1
ATOM 623 O O . GLU A 1 78 ? 74.734 6.733 -107.379 1.00 92.38 78 GLU A O 1
ATOM 628 N N . ARG A 1 79 ? 76.465 5.805 -108.456 1.00 93.12 79 ARG A N 1
ATOM 629 C CA . ARG A 1 79 ? 76.703 4.760 -107.451 1.00 93.12 79 ARG A CA 1
ATOM 630 C C . ARG A 1 79 ? 77.062 5.362 -106.095 1.00 93.12 79 ARG A C 1
ATOM 632 O O . ARG A 1 79 ? 76.534 4.914 -105.080 1.00 93.12 79 ARG A O 1
ATOM 639 N N . ASP A 1 80 ? 77.945 6.354 -106.060 1.00 93.81 80 ASP A N 1
ATOM 640 C CA . ASP A 1 80 ? 78.382 6.983 -104.812 1.00 93.81 80 ASP A CA 1
ATOM 641 C C . ASP A 1 80 ? 77.239 7.791 -104.166 1.00 93.81 80 ASP A C 1
ATOM 643 O O . ASP A 1 80 ? 77.065 7.770 -102.941 1.00 93.81 80 ASP A O 1
ATOM 647 N N . GLN A 1 81 ? 76.387 8.423 -104.981 1.00 93.12 81 GLN A N 1
ATOM 648 C CA . GLN A 1 81 ? 75.139 9.050 -104.536 1.00 93.12 81 GLN A CA 1
ATOM 649 C C . GLN A 1 81 ? 74.160 8.015 -103.964 1.00 93.12 81 GLN A C 1
ATOM 651 O O . GLN A 1 81 ? 73.614 8.222 -102.877 1.00 93.12 81 GLN A O 1
ATOM 656 N N . LEU A 1 82 ? 73.979 6.873 -104.635 1.00 92.94 82 LEU A N 1
ATOM 657 C CA . LEU A 1 82 ? 73.106 5.792 -104.173 1.00 92.94 82 LEU A CA 1
ATOM 658 C C . LEU A 1 82 ? 73.623 5.165 -102.871 1.00 92.94 82 LEU A C 1
ATOM 660 O O . LEU A 1 82 ? 72.848 4.915 -101.950 1.00 92.94 82 LEU A O 1
ATOM 664 N N . GLN A 1 83 ? 74.938 4.967 -102.757 1.00 94.00 83 GLN A N 1
ATOM 665 C CA . GLN A 1 83 ? 75.588 4.473 -101.545 1.00 94.00 83 GLN A CA 1
ATOM 666 C C . GLN A 1 83 ? 75.394 5.444 -100.376 1.00 94.00 83 GLN A C 1
ATOM 668 O O . GLN A 1 83 ? 75.124 5.021 -99.250 1.00 94.00 83 GLN A O 1
ATOM 673 N N . THR A 1 84 ? 75.494 6.748 -100.642 1.00 93.38 84 THR A N 1
ATOM 674 C CA . THR A 1 84 ? 75.221 7.794 -99.649 1.00 93.38 84 THR A CA 1
ATOM 675 C C . THR A 1 84 ? 73.762 7.746 -99.196 1.00 93.38 84 THR A C 1
ATOM 677 O O . THR A 1 84 ? 73.494 7.732 -97.994 1.00 93.38 84 THR A O 1
ATOM 680 N N . SER A 1 85 ? 72.821 7.636 -100.138 1.00 94.50 85 SER A N 1
ATOM 681 C CA . SER A 1 85 ? 71.391 7.493 -99.844 1.00 94.50 85 SER A CA 1
ATOM 682 C C . SER A 1 85 ? 71.092 6.238 -99.010 1.00 94.50 85 SER A C 1
ATOM 684 O O . SER A 1 85 ? 70.415 6.327 -97.987 1.00 94.50 85 SER A O 1
ATOM 686 N N . TYR A 1 86 ? 71.675 5.089 -99.363 1.00 93.75 86 TYR A N 1
ATOM 687 C CA . TYR A 1 86 ? 71.525 3.836 -98.616 1.00 93.75 86 TYR A CA 1
ATOM 688 C C . TYR A 1 86 ? 72.061 3.936 -97.180 1.00 93.75 86 TYR A C 1
ATOM 690 O O . TYR A 1 86 ? 71.418 3.479 -96.229 1.00 93.75 86 TYR A O 1
ATOM 698 N N . ASN A 1 87 ? 73.227 4.563 -97.002 1.00 94.69 87 ASN A N 1
ATOM 699 C CA . ASN A 1 87 ? 73.809 4.784 -95.680 1.00 94.69 87 ASN A CA 1
ATOM 700 C C . ASN A 1 87 ? 72.921 5.699 -94.821 1.00 94.69 87 ASN A C 1
ATOM 702 O O . ASN A 1 87 ? 72.780 5.457 -93.622 1.00 94.69 87 ASN A O 1
ATOM 706 N N . ASN A 1 88 ? 72.297 6.717 -95.422 1.00 94.75 88 ASN A N 1
ATOM 707 C CA . ASN A 1 88 ? 71.344 7.587 -94.731 1.00 94.75 88 ASN A CA 1
ATOM 708 C C . ASN A 1 88 ? 70.076 6.824 -94.326 1.00 94.75 88 ASN A C 1
ATOM 710 O O . ASN A 1 88 ? 69.704 6.863 -93.157 1.00 94.75 88 ASN A O 1
ATOM 714 N N . LEU A 1 89 ? 69.487 6.037 -95.231 1.00 93.38 89 LEU A N 1
ATOM 715 C CA . LEU A 1 89 ? 68.302 5.227 -94.933 1.00 93.38 89 LEU A CA 1
ATOM 716 C C . LEU A 1 89 ? 68.572 4.178 -93.840 1.00 93.38 89 LEU A C 1
ATOM 718 O O . LEU A 1 89 ? 67.719 3.903 -93.001 1.00 93.38 89 LEU A O 1
ATOM 722 N N . THR A 1 90 ? 69.780 3.609 -93.810 1.00 94.12 90 THR A N 1
ATOM 723 C CA . THR A 1 90 ? 70.201 2.683 -92.746 1.00 94.12 90 THR A CA 1
ATOM 724 C C . THR A 1 90 ? 70.243 3.386 -91.388 1.00 94.12 90 THR A C 1
ATOM 726 O O . THR A 1 90 ? 69.724 2.850 -90.410 1.00 94.12 90 THR A O 1
ATOM 729 N N . LYS A 1 91 ? 70.793 4.607 -91.329 1.00 95.06 91 LYS A N 1
ATOM 730 C CA . LYS A 1 91 ? 70.789 5.420 -90.103 1.00 95.06 91 LYS A CA 1
ATOM 731 C C . LYS A 1 91 ? 69.368 5.758 -89.659 1.00 95.06 91 LYS A C 1
ATOM 733 O O . LYS A 1 91 ? 69.071 5.622 -88.477 1.00 95.06 91 LYS A O 1
ATOM 738 N N . GLU A 1 92 ? 68.495 6.149 -90.585 1.00 95.06 92 GLU A N 1
ATOM 739 C CA . GLU A 1 92 ? 67.083 6.428 -90.292 1.00 95.06 92 GLU A CA 1
ATOM 740 C C . GLU A 1 92 ? 66.361 5.188 -89.754 1.00 95.06 92 GLU A C 1
ATOM 742 O O . GLU A 1 92 ? 65.650 5.269 -88.754 1.00 95.06 92 GLU A O 1
ATOM 747 N N . ARG A 1 93 ? 66.589 4.014 -90.355 1.00 95.38 93 ARG A N 1
ATOM 748 C CA . ARG A 1 93 ? 66.038 2.743 -89.870 1.00 95.38 93 ARG A CA 1
ATOM 749 C C . ARG A 1 93 ? 66.513 2.428 -88.453 1.00 95.38 93 ARG A C 1
ATOM 751 O O . ARG A 1 93 ? 65.703 2.038 -87.617 1.00 95.38 93 ARG A O 1
ATOM 758 N N . ASP A 1 94 ? 67.801 2.590 -88.169 1.00 95.38 94 ASP A N 1
ATOM 759 C CA . ASP A 1 94 ? 68.361 2.291 -86.846 1.00 95.38 94 ASP A CA 1
ATOM 760 C C . ASP A 1 94 ? 67.864 3.292 -85.784 1.00 95.38 94 ASP A C 1
ATOM 762 O O . ASP A 1 94 ? 67.566 2.913 -84.644 1.00 95.38 94 ASP A O 1
ATOM 766 N N . GLN A 1 95 ? 67.686 4.561 -86.167 1.00 95.25 95 GLN A N 1
ATOM 767 C CA . GLN A 1 95 ? 67.033 5.580 -85.339 1.00 95.25 95 GLN A CA 1
ATOM 768 C C . GLN A 1 95 ? 65.569 5.222 -85.060 1.00 95.25 95 GLN A C 1
ATOM 770 O O . GLN A 1 95 ? 65.137 5.269 -83.906 1.00 95.25 95 GLN A O 1
ATOM 775 N N . LEU A 1 96 ? 64.819 4.795 -86.079 1.00 95.50 96 LEU A N 1
ATOM 776 C CA . LEU A 1 96 ? 63.427 4.376 -85.932 1.00 95.50 96 LEU A CA 1
ATOM 777 C C . LEU A 1 96 ? 63.305 3.126 -85.053 1.00 95.50 96 LEU A C 1
ATOM 779 O O . LEU A 1 96 ? 62.441 3.069 -84.181 1.00 95.50 96 LEU A O 1
ATOM 783 N N . GLN A 1 97 ? 64.204 2.155 -85.216 1.00 95.94 97 GLN A N 1
ATOM 784 C CA . GLN A 1 97 ? 64.253 0.957 -84.379 1.00 95.94 97 GLN A CA 1
ATOM 785 C C . GLN A 1 97 ? 64.520 1.310 -82.911 1.00 95.94 97 GLN A C 1
ATOM 787 O O . GLN A 1 97 ? 63.906 0.738 -82.007 1.00 95.94 97 GLN A O 1
ATOM 792 N N . THR A 1 98 ? 65.413 2.271 -82.667 1.00 95.00 98 THR A N 1
ATOM 793 C CA . THR A 1 98 ? 65.695 2.779 -81.320 1.00 95.00 98 THR A CA 1
ATOM 794 C C . THR A 1 98 ? 64.465 3.469 -80.733 1.00 95.00 98 THR A C 1
ATOM 796 O O . THR A 1 98 ? 64.067 3.151 -79.614 1.00 95.00 98 THR A O 1
ATOM 799 N N . SER A 1 99 ? 63.816 4.349 -81.502 1.00 96.19 99 SER A N 1
ATOM 800 C CA . SER A 1 99 ? 62.583 5.032 -81.098 1.00 96.19 99 SER A CA 1
ATOM 801 C C . SER A 1 99 ? 61.456 4.044 -80.770 1.00 96.19 99 SER A C 1
ATOM 803 O O . SER A 1 99 ? 60.836 4.149 -79.714 1.00 96.19 99 SER A O 1
ATOM 805 N N . TYR A 1 100 ? 61.256 3.017 -81.600 1.00 95.44 100 TYR A N 1
ATOM 806 C CA . TYR A 1 100 ? 60.267 1.963 -81.369 1.00 95.44 100 TYR A CA 1
ATOM 807 C C . TYR A 1 100 ? 60.526 1.182 -80.072 1.00 95.44 100 TYR A C 1
ATOM 809 O O . TYR A 1 100 ? 59.604 0.919 -79.295 1.00 95.44 100 TYR A O 1
ATOM 817 N N . ASN A 1 101 ? 61.787 0.829 -79.809 1.00 95.56 101 ASN A N 1
ATOM 818 C CA . ASN A 1 101 ? 62.167 0.124 -78.586 1.00 95.56 101 ASN A CA 1
ATOM 819 C C . ASN A 1 101 ? 61.939 0.991 -77.339 1.00 95.56 101 ASN A C 1
ATOM 821 O O . ASN A 1 101 ? 61.487 0.478 -76.314 1.00 95.56 101 ASN A O 1
ATOM 825 N N . THR A 1 102 ? 62.220 2.295 -77.422 1.00 96.25 102 THR A N 1
ATOM 826 C CA . THR A 1 102 ? 61.917 3.255 -76.351 1.00 96.25 102 THR A CA 1
ATOM 827 C C . THR A 1 102 ? 60.413 3.347 -76.112 1.00 96.25 102 THR A C 1
ATOM 829 O O . THR A 1 102 ? 59.971 3.136 -74.985 1.00 96.25 102 THR A O 1
ATOM 832 N N . LEU A 1 103 ? 59.617 3.529 -77.169 1.00 94.56 103 LEU A N 1
ATOM 833 C CA . LEU A 1 103 ? 58.160 3.628 -77.067 1.00 94.56 103 LEU A CA 1
ATOM 834 C C . LEU A 1 103 ? 57.526 2.348 -76.498 1.00 94.56 103 LEU A C 1
ATOM 836 O O . LEU A 1 103 ? 56.572 2.402 -75.727 1.00 94.56 103 LEU A O 1
ATOM 840 N N . THR A 1 104 ? 58.079 1.180 -76.831 1.00 95.81 104 THR A N 1
ATOM 841 C CA . THR A 1 104 ? 57.644 -0.108 -76.268 1.00 95.81 104 THR A CA 1
ATOM 842 C C . THR A 1 104 ? 57.873 -0.159 -74.756 1.00 95.81 104 THR A C 1
ATOM 844 O O . THR A 1 104 ? 56.974 -0.553 -74.014 1.00 95.81 104 THR A O 1
ATOM 847 N N . LYS A 1 105 ? 59.044 0.293 -74.283 1.00 95.75 105 LYS A N 1
ATOM 848 C CA . LYS A 1 105 ? 59.341 0.371 -72.844 1.00 95.75 105 LYS A CA 1
ATOM 849 C C . LYS A 1 105 ? 58.423 1.359 -72.130 1.00 95.75 105 LYS A C 1
ATOM 851 O O . LYS A 1 105 ? 57.921 1.034 -71.059 1.00 95.75 105 LYS A O 1
ATOM 856 N N . GLU A 1 106 ? 58.179 2.526 -72.722 1.00 95.44 106 GLU A N 1
ATOM 857 C CA . GLU A 1 106 ? 57.263 3.533 -72.171 1.00 95.44 106 GLU A CA 1
ATOM 858 C C . GLU A 1 106 ? 55.831 2.999 -72.074 1.00 95.44 106 GLU A C 1
ATOM 860 O O . GLU A 1 106 ? 55.187 3.144 -71.036 1.00 95.44 106 GLU A O 1
ATOM 865 N N . ARG A 1 107 ? 55.345 2.304 -73.110 1.00 95.25 107 ARG A N 1
ATOM 866 C CA . ARG A 1 107 ? 54.033 1.643 -73.095 1.00 95.25 107 ARG A CA 1
ATOM 867 C C . ARG A 1 107 ? 53.935 0.615 -71.971 1.00 95.25 107 ARG A C 1
ATOM 869 O O . ARG A 1 107 ? 52.938 0.596 -71.256 1.00 95.25 107 ARG A O 1
ATOM 876 N N . ASP A 1 108 ? 54.942 -0.237 -71.804 1.00 95.25 108 ASP A N 1
ATOM 877 C CA . ASP A 1 108 ? 54.918 -1.282 -70.775 1.00 95.25 108 ASP A CA 1
ATOM 878 C C . ASP A 1 108 ? 54.990 -0.678 -69.361 1.00 95.25 108 ASP A C 1
ATOM 880 O O . ASP A 1 108 ? 54.296 -1.134 -68.446 1.00 95.25 108 ASP A O 1
ATOM 884 N N . GLN A 1 109 ? 55.763 0.399 -69.189 1.00 94.81 109 GLN A N 1
ATOM 885 C CA . GLN A 1 109 ? 55.793 1.180 -67.952 1.00 94.81 109 GLN A CA 1
ATOM 886 C C . GLN A 1 109 ? 54.437 1.827 -67.658 1.00 94.81 109 GLN A C 1
ATOM 888 O O . GLN A 1 109 ? 53.949 1.709 -66.534 1.00 94.81 109 GLN A O 1
ATOM 893 N N . LEU A 1 110 ? 53.794 2.443 -68.654 1.00 94.44 110 LEU A N 1
ATOM 894 C CA . LEU A 1 110 ? 52.453 3.020 -68.528 1.00 94.44 110 LEU A CA 1
ATOM 895 C C . LEU A 1 110 ? 51.405 1.953 -68.204 1.00 94.44 110 LEU A C 1
ATOM 897 O O . LEU A 1 110 ? 50.579 2.158 -67.319 1.00 94.44 110 LEU A O 1
ATOM 901 N N . GLN A 1 111 ? 51.464 0.789 -68.852 1.00 95.06 111 GLN A N 1
ATOM 902 C CA . GLN A 1 111 ? 50.556 -0.324 -68.579 1.00 95.06 111 GLN A CA 1
ATOM 903 C C . GLN A 1 111 ? 50.707 -0.825 -67.138 1.00 95.06 111 GLN A C 1
ATOM 905 O O . GLN A 1 111 ? 49.713 -1.057 -66.447 1.00 95.06 111 GLN A O 1
ATOM 910 N N . SER A 1 112 ? 51.946 -0.973 -66.664 1.00 92.25 112 SER A N 1
ATOM 911 C CA . SER A 1 112 ? 52.227 -1.361 -65.280 1.00 92.25 112 SER A CA 1
ATOM 912 C C . SER A 1 112 ? 51.755 -0.292 -64.288 1.00 92.25 112 SER A C 1
ATOM 914 O O . SER A 1 112 ? 51.083 -0.602 -63.300 1.00 92.25 112 SER A O 1
ATOM 916 N N . SER A 1 113 ? 52.030 0.980 -64.594 1.00 94.44 113 SER A N 1
ATOM 917 C CA . SER A 1 113 ? 51.578 2.128 -63.811 1.00 94.44 113 SER A CA 1
ATOM 918 C C . SER A 1 113 ? 50.054 2.210 -63.746 1.00 94.44 113 SER A C 1
ATOM 920 O O . SER A 1 113 ? 49.545 2.489 -62.675 1.00 94.44 113 SER A O 1
ATOM 922 N N . TYR A 1 114 ? 49.322 1.885 -64.815 1.00 92.44 114 TYR A N 1
ATOM 923 C CA . TYR A 1 114 ? 47.853 1.870 -64.850 1.00 92.44 114 TYR A CA 1
ATOM 924 C C . TYR A 1 114 ? 47.232 0.697 -64.071 1.00 92.44 114 TYR A C 1
ATOM 926 O O . TYR A 1 114 ? 46.201 0.832 -63.400 1.00 92.44 114 TYR A O 1
ATOM 934 N N . ASN A 1 115 ? 47.867 -0.475 -64.129 1.00 93.94 115 ASN A N 1
ATOM 935 C CA . ASN A 1 115 ? 47.383 -1.666 -63.434 1.00 93.94 115 ASN A CA 1
ATOM 936 C C . ASN A 1 115 ? 47.419 -1.504 -61.902 1.00 93.94 115 ASN A C 1
ATOM 938 O O . ASN A 1 115 ? 46.616 -2.127 -61.206 1.00 93.94 115 ASN A O 1
ATOM 942 N N . THR A 1 116 ? 48.324 -0.676 -61.372 1.00 93.12 116 THR A N 1
ATOM 943 C CA . THR A 1 116 ? 48.476 -0.460 -59.924 1.00 93.12 116 THR A CA 1
ATOM 944 C C . THR A 1 116 ? 47.282 0.297 -59.306 1.00 93.12 116 THR A C 1
ATOM 946 O O . THR A 1 116 ? 46.604 -0.304 -58.470 1.00 93.12 116 THR A O 1
ATOM 949 N N . PRO A 1 117 ? 46.897 1.509 -59.765 1.00 93.12 117 PRO A N 1
ATOM 950 C CA . PRO A 1 117 ? 45.693 2.208 -59.313 1.00 93.12 117 PRO A CA 1
ATOM 951 C C . PRO A 1 117 ? 44.409 1.405 -59.520 1.00 93.12 117 PRO A C 1
ATOM 953 O O . PRO A 1 117 ? 43.472 1.530 -58.739 1.00 93.12 117 PRO A O 1
ATOM 956 N N . THR A 1 118 ? 44.351 0.551 -60.549 1.00 93.62 118 THR A N 1
ATOM 957 C CA . THR A 1 118 ? 43.198 -0.338 -60.762 1.00 93.62 118 THR A CA 1
ATOM 958 C C . THR A 1 118 ? 43.035 -1.313 -59.592 1.00 93.62 118 THR A C 1
ATOM 960 O O . THR A 1 118 ? 41.941 -1.444 -59.045 1.00 93.62 118 THR A O 1
ATOM 963 N N . LYS A 1 119 ? 44.131 -1.945 -59.147 1.00 95.06 119 LYS A N 1
ATOM 964 C CA . LYS A 1 119 ? 44.114 -2.836 -57.975 1.00 95.06 119 LYS A CA 1
ATOM 965 C C . LYS A 1 119 ? 43.779 -2.083 -56.689 1.00 95.06 119 LYS A C 1
ATOM 967 O O . LYS A 1 119 ? 43.002 -2.591 -55.885 1.00 95.06 119 LYS A O 1
ATOM 972 N N . GLU A 1 120 ? 44.338 -0.889 -56.502 1.00 95.19 120 GLU A N 1
ATOM 973 C CA . GLU A 1 120 ? 44.054 -0.041 -55.336 1.00 95.19 120 GLU A CA 1
ATOM 974 C C . GLU A 1 120 ? 42.579 0.373 -55.287 1.00 95.19 120 GLU A C 1
ATOM 976 O O . GLU A 1 120 ? 41.938 0.264 -54.242 1.00 95.19 120 GLU A O 1
ATOM 981 N N . ARG A 1 121 ? 41.999 0.762 -56.427 1.00 95.69 121 ARG A N 1
ATOM 982 C CA . ARG A 1 121 ? 40.573 1.084 -56.545 1.00 95.69 121 ARG A CA 1
ATOM 983 C C . ARG A 1 121 ? 39.695 -0.110 -56.178 1.00 95.69 121 ARG A C 1
ATOM 985 O O . ARG A 1 121 ? 38.731 0.052 -55.435 1.00 95.69 121 ARG A O 1
ATOM 992 N N . ASP A 1 122 ? 40.024 -1.305 -56.659 1.00 96.69 122 ASP A N 1
ATOM 993 C CA . ASP A 1 122 ? 39.245 -2.510 -56.358 1.00 96.69 122 ASP A CA 1
ATOM 994 C C . ASP A 1 122 ? 39.344 -2.897 -54.868 1.00 96.69 122 ASP A C 1
ATOM 996 O O . ASP A 1 122 ? 38.372 -3.371 -54.273 1.00 96.69 122 ASP A O 1
ATOM 1000 N N . GLN A 1 123 ? 40.499 -2.666 -54.232 1.00 96.88 123 GLN A N 1
ATOM 1001 C CA . GLN A 1 123 ? 40.670 -2.830 -52.785 1.00 96.88 123 GLN A CA 1
ATOM 1002 C C . GLN A 1 123 ? 39.855 -1.799 -51.995 1.00 96.88 123 GLN A C 1
ATOM 1004 O O . GLN A 1 123 ? 39.138 -2.173 -51.065 1.00 96.88 123 GLN A O 1
ATOM 1009 N N . LEU A 1 124 ? 39.903 -0.524 -52.391 1.00 97.00 124 LEU A N 1
ATOM 1010 C CA . LEU A 1 124 ? 39.106 0.543 -51.784 1.00 97.00 124 LEU A CA 1
ATOM 1011 C C . LEU A 1 124 ? 37.606 0.276 -51.916 1.00 97.00 124 LEU A C 1
ATOM 1013 O O . LEU A 1 124 ? 36.869 0.464 -50.952 1.00 97.00 124 LEU A O 1
ATOM 1017 N N . GLN A 1 125 ? 37.155 -0.238 -53.061 1.00 97.81 125 GLN A N 1
ATOM 1018 C CA . GLN A 1 125 ? 35.754 -0.606 -53.260 1.00 97.81 125 GLN A CA 1
ATOM 1019 C C . GLN A 1 125 ? 35.305 -1.698 -52.280 1.00 97.81 125 GLN A C 1
ATOM 1021 O O . GLN A 1 125 ? 34.209 -1.619 -51.725 1.00 97.81 125 GLN A O 1
ATOM 1026 N N . LYS A 1 126 ? 36.149 -2.709 -52.031 1.00 97.38 126 LYS A N 1
ATOM 1027 C CA . LYS A 1 126 ? 35.858 -3.755 -51.036 1.00 97.38 126 LYS A CA 1
ATOM 1028 C C . LYS A 1 126 ? 35.774 -3.180 -49.624 1.00 97.38 126 LYS A C 1
ATOM 1030 O O . LYS A 1 126 ? 34.827 -3.492 -48.906 1.00 97.38 126 LYS A O 1
ATOM 1035 N N . LEU A 1 127 ? 36.723 -2.323 -49.242 1.00 97.94 127 LEU A N 1
ATOM 1036 C CA . LEU A 1 127 ? 36.718 -1.660 -47.934 1.00 97.94 127 LEU A CA 1
ATOM 1037 C C . LEU A 1 127 ? 35.474 -0.785 -47.748 1.00 97.94 127 LEU A C 1
ATOM 1039 O O . LEU A 1 127 ? 34.835 -0.846 -46.703 1.00 97.94 127 LEU A O 1
ATOM 1043 N N . TYR A 1 128 ? 35.089 -0.030 -48.777 1.00 97.44 128 TYR A N 1
ATOM 1044 C CA . TYR A 1 128 ? 33.892 0.806 -48.758 1.00 97.44 128 TYR A CA 1
ATOM 1045 C C . TYR A 1 128 ? 32.608 -0.013 -48.559 1.00 97.44 128 TYR A C 1
ATOM 1047 O O . TYR A 1 128 ? 31.755 0.344 -47.743 1.00 97.44 128 TYR A O 1
ATOM 1055 N N . ASN A 1 129 ? 32.479 -1.137 -49.268 1.00 97.44 129 ASN A N 1
ATOM 1056 C CA . ASN A 1 129 ? 31.324 -2.021 -49.123 1.00 97.44 129 ASN A CA 1
ATOM 1057 C C . ASN A 1 129 ? 31.253 -2.619 -47.710 1.00 97.44 129 ASN A C 1
ATOM 1059 O O . ASN A 1 129 ? 30.182 -2.627 -47.107 1.00 97.44 129 ASN A O 1
ATOM 1063 N N . ASN A 1 130 ? 32.389 -3.059 -47.159 1.00 97.56 130 ASN A N 1
ATOM 1064 C CA . ASN A 1 130 ? 32.450 -3.573 -45.789 1.00 97.56 130 ASN A CA 1
ATOM 1065 C C . ASN A 1 130 ? 32.052 -2.501 -44.768 1.00 97.56 130 ASN A C 1
ATOM 1067 O O . ASN A 1 130 ? 31.204 -2.754 -43.918 1.00 97.56 130 ASN A O 1
ATOM 1071 N N . LEU A 1 131 ? 32.588 -1.284 -44.901 1.00 97.25 131 LEU A N 1
ATOM 1072 C CA . LEU A 1 131 ? 32.249 -0.166 -44.018 1.00 97.25 131 LEU A CA 1
ATOM 1073 C C . LEU A 1 131 ? 30.758 0.198 -44.094 1.00 97.25 131 LEU A C 1
ATOM 1075 O O . LEU A 1 131 ? 30.147 0.555 -43.090 1.00 97.25 131 LEU A O 1
ATOM 1079 N N . THR A 1 132 ? 30.153 0.080 -45.276 1.00 98.06 132 THR A N 1
ATOM 1080 C CA . THR A 1 132 ? 28.711 0.295 -45.460 1.00 98.06 132 THR A CA 1
ATOM 1081 C C . THR A 1 132 ? 27.895 -0.740 -44.682 1.00 98.06 132 THR A C 1
ATOM 1083 O O . THR A 1 132 ? 26.949 -0.372 -43.988 1.00 98.06 132 THR A O 1
ATOM 1086 N N . ILE A 1 133 ? 28.297 -2.014 -44.731 1.00 98.06 133 ILE A N 1
ATOM 1087 C CA . ILE A 1 133 ? 27.650 -3.091 -43.968 1.00 98.06 133 ILE A CA 1
ATOM 1088 C C . ILE A 1 133 ? 27.778 -2.839 -42.461 1.00 98.06 133 ILE A C 1
ATOM 1090 O O . ILE A 1 133 ? 26.783 -2.923 -41.743 1.00 98.06 133 ILE A O 1
ATOM 1094 N N . GLU A 1 134 ? 28.974 -2.493 -41.978 1.00 98.00 134 GLU A N 1
ATOM 1095 C CA . GLU A 1 134 ? 29.209 -2.192 -40.559 1.00 98.00 134 GLU A CA 1
ATOM 1096 C C . GLU A 1 134 ? 28.368 -1.003 -40.080 1.00 98.00 134 GLU A C 1
ATOM 1098 O O . GLU A 1 134 ? 27.752 -1.058 -39.012 1.00 98.00 134 GLU A O 1
ATOM 1103 N N . ARG A 1 135 ? 28.271 0.057 -40.892 1.00 98.12 135 ARG A N 1
ATOM 1104 C CA . ARG A 1 135 ? 27.421 1.217 -40.603 1.00 98.12 135 ARG A CA 1
ATOM 1105 C C . ARG A 1 135 ? 25.953 0.816 -40.459 1.00 98.12 135 ARG A C 1
ATOM 1107 O O . ARG A 1 135 ? 25.293 1.251 -39.517 1.00 98.12 135 ARG A O 1
ATOM 1114 N N . ASP A 1 136 ? 25.434 -0.005 -41.366 1.00 98.31 136 ASP A N 1
ATOM 1115 C CA . ASP A 1 136 ? 24.023 -0.406 -41.357 1.00 98.31 136 ASP A CA 1
ATOM 1116 C C . ASP A 1 136 ? 23.705 -1.345 -40.176 1.00 98.31 136 ASP A C 1
ATOM 1118 O O . ASP A 1 136 ? 22.639 -1.251 -39.552 1.00 98.31 136 ASP A O 1
ATOM 1122 N N . GLN A 1 137 ? 24.659 -2.201 -39.797 1.00 98.19 137 GLN A N 1
ATOM 1123 C CA . GLN A 1 137 ? 24.578 -3.009 -38.578 1.00 98.19 137 GLN A CA 1
ATOM 1124 C C . GLN A 1 137 ? 24.549 -2.131 -37.322 1.00 98.19 137 GLN A C 1
ATOM 1126 O O . GLN A 1 137 ? 23.697 -2.328 -36.450 1.00 98.19 137 GLN A O 1
ATOM 1131 N N . LEU A 1 138 ? 25.426 -1.126 -37.243 1.00 98.19 138 LEU A N 1
ATOM 1132 C CA . LEU A 1 138 ? 25.457 -0.193 -36.119 1.00 98.19 138 LEU A CA 1
ATOM 1133 C C . LEU A 1 138 ? 24.160 0.619 -36.027 1.00 98.19 138 LEU A C 1
ATOM 1135 O O . LEU A 1 138 ? 23.607 0.769 -34.938 1.00 98.19 138 LEU A O 1
ATOM 1139 N N . GLN A 1 139 ? 23.627 1.076 -37.163 1.00 98.50 139 GLN A N 1
ATOM 1140 C CA . GLN A 1 139 ? 22.344 1.777 -37.223 1.00 98.50 139 GLN A CA 1
ATOM 1141 C C . GLN A 1 139 ? 21.194 0.904 -36.704 1.00 98.50 139 GLN A C 1
ATOM 1143 O O . GLN A 1 139 ? 20.326 1.377 -35.968 1.00 98.50 139 GLN A O 1
ATOM 1148 N N . THR A 1 140 ? 21.194 -0.382 -37.059 1.00 98.38 140 THR A N 1
ATOM 1149 C CA . THR A 1 140 ? 20.199 -1.346 -36.572 1.00 98.38 140 THR A CA 1
ATOM 1150 C C . THR A 1 140 ? 20.303 -1.530 -35.058 1.00 98.38 140 THR A C 1
ATOM 1152 O O . THR A 1 140 ? 19.293 -1.457 -34.357 1.00 98.38 140 THR A O 1
ATOM 1155 N N . SER A 1 141 ? 21.523 -1.701 -34.540 1.00 98.38 141 SER A N 1
ATOM 1156 C CA . SER A 1 141 ? 21.786 -1.816 -33.101 1.00 98.38 141 SER A CA 1
ATOM 1157 C C . SER A 1 141 ? 21.329 -0.570 -32.331 1.00 98.38 141 SER A C 1
ATOM 1159 O O . SER A 1 141 ? 20.605 -0.677 -31.341 1.00 98.38 141 SER A O 1
ATOM 1161 N N . TYR A 1 142 ? 21.645 0.623 -32.842 1.00 98.25 142 TYR A N 1
ATOM 1162 C CA . TYR A 1 142 ? 21.217 1.897 -32.262 1.00 98.25 142 TYR A CA 1
ATOM 1163 C C . TYR A 1 142 ? 19.688 2.023 -32.174 1.00 98.25 142 TYR A C 1
ATOM 1165 O O . TYR A 1 142 ? 19.140 2.433 -31.145 1.00 98.25 142 TYR A O 1
ATOM 1173 N N . ASN A 1 143 ? 18.979 1.634 -33.236 1.00 98.19 143 ASN A N 1
ATOM 1174 C CA . ASN A 1 143 ? 17.518 1.667 -33.262 1.00 98.19 143 ASN A CA 1
ATOM 1175 C C . ASN A 1 143 ? 16.907 0.696 -32.241 1.00 98.19 143 ASN A C 1
ATOM 1177 O O . ASN A 1 143 ? 15.904 1.025 -31.607 1.00 98.19 143 ASN A O 1
ATOM 1181 N N . ASN A 1 144 ? 17.506 -0.483 -32.057 1.00 98.19 144 ASN A N 1
ATOM 1182 C CA . ASN A 1 144 ? 17.063 -1.445 -31.047 1.00 98.19 144 ASN A CA 1
ATOM 1183 C C . ASN A 1 144 ? 17.284 -0.909 -29.630 1.00 98.19 144 ASN A C 1
ATOM 1185 O O . ASN A 1 144 ? 16.345 -0.898 -28.838 1.00 98.19 144 ASN A O 1
ATOM 1189 N N . LEU A 1 145 ? 18.468 -0.360 -29.346 1.00 97.88 145 LEU A N 1
ATOM 1190 C CA . LEU A 1 145 ? 18.773 0.239 -28.046 1.00 97.88 145 LEU A CA 1
ATOM 1191 C C . LEU A 1 145 ? 17.832 1.410 -27.717 1.00 97.88 145 LEU A C 1
ATOM 1193 O O . LEU A 1 145 ? 17.410 1.581 -26.576 1.00 97.88 145 LEU A O 1
ATOM 1197 N N . THR A 1 146 ? 17.454 2.196 -28.726 1.00 98.50 146 THR A N 1
ATOM 1198 C CA . THR A 1 146 ? 16.467 3.276 -28.575 1.00 98.50 146 THR A CA 1
ATOM 1199 C C . THR A 1 146 ? 15.105 2.727 -28.141 1.00 98.50 146 THR A C 1
ATOM 1201 O O . THR A 1 146 ? 14.509 3.253 -27.202 1.00 98.50 146 THR A O 1
ATOM 1204 N N . LYS A 1 147 ? 14.638 1.631 -28.755 1.00 98.31 147 LYS A N 1
ATOM 1205 C CA . LYS A 1 147 ? 13.376 0.977 -28.366 1.00 98.31 147 LYS A CA 1
ATOM 1206 C C . LYS A 1 147 ? 13.433 0.427 -26.943 1.00 98.31 147 LYS A C 1
ATOM 1208 O O . LYS A 1 147 ? 12.486 0.624 -26.187 1.00 98.31 147 LYS A O 1
ATOM 1213 N N . GLU A 1 148 ? 14.528 -0.232 -26.570 1.00 98.31 148 GLU A N 1
ATOM 1214 C CA . GLU A 1 148 ? 14.719 -0.763 -25.213 1.00 98.31 148 GLU A CA 1
ATOM 1215 C C . GLU A 1 148 ? 14.717 0.354 -24.165 1.00 98.31 148 GLU A C 1
ATOM 1217 O O . GLU A 1 148 ? 14.050 0.244 -23.135 1.00 98.31 148 GLU A O 1
ATOM 1222 N N . ARG A 1 149 ? 15.394 1.473 -24.449 1.00 98.44 149 ARG A N 1
ATOM 1223 C CA . ARG A 1 149 ? 15.380 2.660 -23.588 1.00 98.44 149 ARG A CA 1
ATOM 1224 C C . ARG A 1 149 ? 13.960 3.195 -23.389 1.00 98.44 149 ARG A C 1
ATOM 1226 O O . ARG A 1 149 ? 13.578 3.494 -22.260 1.00 98.44 149 ARG A O 1
ATOM 1233 N N . ASP A 1 150 ? 13.174 3.308 -24.455 1.00 98.44 150 ASP A N 1
ATOM 1234 C CA . ASP A 1 150 ? 11.809 3.844 -24.381 1.00 98.44 150 ASP A CA 1
ATOM 1235 C C . ASP A 1 150 ? 10.859 2.894 -23.621 1.00 98.44 150 ASP A C 1
ATOM 1237 O O . ASP A 1 150 ? 9.999 3.334 -22.846 1.00 98.44 150 ASP A O 1
ATOM 1241 N N . GLN A 1 151 ? 11.054 1.579 -23.769 1.00 98.44 151 GLN A N 1
ATOM 1242 C CA . GLN A 1 151 ? 10.356 0.563 -22.975 1.00 98.44 151 GLN A CA 1
ATOM 1243 C C . GLN A 1 151 ? 10.712 0.671 -21.488 1.00 98.44 151 GLN A C 1
ATOM 1245 O O . GLN A 1 151 ? 9.816 0.695 -20.638 1.00 98.44 151 GLN A O 1
ATOM 1250 N N . LEU A 1 152 ? 12.001 0.802 -21.165 1.00 98.31 152 LEU A N 1
ATOM 1251 C CA . LEU A 1 152 ? 12.463 0.962 -19.788 1.00 98.31 152 LEU A CA 1
ATOM 1252 C C . LEU A 1 152 ? 11.927 2.255 -19.162 1.00 98.31 152 LEU A C 1
ATOM 1254 O O . LEU A 1 152 ? 11.457 2.238 -18.025 1.00 98.31 152 LEU A O 1
ATOM 1258 N N . GLN A 1 153 ? 11.916 3.356 -19.916 1.00 98.62 153 GLN A N 1
ATOM 1259 C CA . GLN A 1 153 ? 11.340 4.627 -19.477 1.00 98.62 153 GLN A CA 1
ATOM 1260 C C . GLN A 1 153 ? 9.846 4.492 -19.156 1.00 98.62 153 GLN A C 1
ATOM 1262 O O . GLN A 1 153 ? 9.366 5.030 -18.155 1.00 98.62 153 GLN A O 1
ATOM 1267 N N . THR A 1 154 ? 9.108 3.747 -19.980 1.00 98.44 154 THR A N 1
ATOM 1268 C CA . THR A 1 154 ? 7.685 3.470 -19.746 1.00 98.44 154 THR A CA 1
ATOM 1269 C C . THR A 1 154 ? 7.487 2.659 -18.465 1.00 98.44 154 THR A C 1
ATOM 1271 O O . THR A 1 154 ? 6.667 3.030 -17.622 1.00 98.44 154 THR A O 1
ATOM 1274 N N . SER A 1 155 ? 8.280 1.601 -18.272 1.00 98.44 155 SER A N 1
ATOM 1275 C CA . SER A 1 155 ? 8.246 0.782 -17.054 1.00 98.44 155 SER A CA 1
ATOM 1276 C C . SER A 1 155 ? 8.579 1.594 -15.800 1.00 98.44 155 SER A C 1
ATOM 1278 O O . SER A 1 155 ? 7.902 1.463 -14.782 1.00 98.44 155 SER A O 1
ATOM 1280 N N . TYR A 1 156 ? 9.587 2.465 -15.872 1.00 98.44 156 TYR A N 1
ATOM 1281 C CA . TYR A 1 156 ? 9.981 3.346 -14.772 1.00 98.44 156 TYR A CA 1
ATOM 1282 C C . TYR A 1 156 ? 8.851 4.303 -14.364 1.00 98.44 156 TYR A C 1
ATOM 1284 O O . TYR A 1 156 ? 8.561 4.474 -13.176 1.00 98.44 156 TYR A O 1
ATOM 1292 N N . ASN A 1 157 ? 8.164 4.894 -15.344 1.00 98.38 157 ASN A N 1
ATOM 1293 C CA . ASN A 1 157 ? 7.041 5.795 -15.086 1.00 98.38 157 ASN A CA 1
ATOM 1294 C C . ASN A 1 157 ? 5.859 5.063 -14.431 1.00 98.38 157 ASN A C 1
ATOM 1296 O O . ASN A 1 157 ? 5.207 5.621 -13.548 1.00 98.38 157 ASN A O 1
ATOM 1300 N N . ASN A 1 158 ? 5.591 3.817 -14.831 1.00 98.38 158 ASN A N 1
ATOM 1301 C CA . ASN A 1 158 ? 4.552 2.993 -14.211 1.00 98.38 158 ASN A CA 1
ATOM 1302 C C . ASN A 1 158 ? 4.900 2.647 -12.760 1.00 98.38 158 ASN A C 1
ATOM 1304 O O . ASN A 1 158 ? 4.084 2.885 -11.873 1.00 98.38 158 ASN A O 1
ATOM 1308 N N . LEU A 1 159 ? 6.135 2.204 -12.501 1.00 98.06 159 LEU A N 1
ATOM 1309 C CA . LEU A 1 159 ? 6.600 1.910 -11.143 1.00 98.06 159 LEU A CA 1
ATOM 1310 C C . LEU A 1 159 ? 6.536 3.147 -10.233 1.00 98.06 159 LEU A C 1
ATOM 1312 O O . LEU A 1 159 ? 6.176 3.052 -9.062 1.00 98.06 159 LEU A O 1
ATOM 1316 N N . THR A 1 160 ? 6.833 4.330 -10.778 1.00 98.50 160 THR A N 1
ATOM 1317 C CA . THR A 1 160 ? 6.689 5.600 -10.051 1.00 98.50 160 THR A CA 1
ATOM 1318 C C . THR A 1 160 ? 5.237 5.843 -9.626 1.00 98.50 160 THR A C 1
ATOM 1320 O O . THR A 1 160 ? 4.989 6.172 -8.467 1.00 98.50 160 THR A O 1
ATOM 1323 N N . LYS A 1 161 ? 4.267 5.613 -10.522 1.00 98.38 161 LYS A N 1
ATOM 1324 C CA . LYS A 1 161 ? 2.835 5.749 -10.203 1.00 98.38 161 LYS A CA 1
ATOM 1325 C C . LYS A 1 161 ? 2.383 4.749 -9.138 1.00 98.38 161 LYS A C 1
ATOM 1327 O O . LYS A 1 161 ? 1.672 5.139 -8.215 1.00 98.38 161 LYS A O 1
ATOM 1332 N N . GLU A 1 162 ? 2.800 3.489 -9.244 1.00 98.38 162 GLU A N 1
ATOM 1333 C CA . GLU A 1 162 ? 2.484 2.448 -8.254 1.00 98.38 162 GLU A CA 1
ATOM 1334 C C . GLU A 1 162 ? 3.045 2.798 -6.871 1.00 98.38 162 GLU A C 1
ATOM 1336 O O . GLU A 1 162 ? 2.341 2.695 -5.865 1.00 98.38 162 GLU A O 1
ATOM 1341 N N . ARG A 1 163 ? 4.288 3.293 -6.812 1.00 98.38 163 ARG A N 1
ATOM 1342 C CA . ARG A 1 163 ? 4.903 3.772 -5.568 1.00 98.38 163 ARG A CA 1
ATOM 1343 C C . ARG A 1 163 ? 4.085 4.899 -4.932 1.00 98.38 163 ARG A C 1
ATOM 1345 O O . ARG A 1 163 ? 3.844 4.867 -3.727 1.00 98.38 163 ARG A O 1
ATOM 1352 N N . ASP A 1 164 ? 3.647 5.882 -5.714 1.00 98.50 164 ASP A N 1
ATOM 1353 C CA . ASP A 1 164 ? 2.883 7.027 -5.200 1.00 98.50 164 ASP A CA 1
ATOM 1354 C C . ASP A 1 164 ? 1.477 6.614 -4.715 1.00 98.50 164 ASP A C 1
ATOM 1356 O O . ASP A 1 164 ? 0.980 7.112 -3.696 1.00 98.50 164 ASP A O 1
ATOM 1360 N N . GLN A 1 165 ? 0.849 5.645 -5.390 1.00 98.44 165 GLN A N 1
ATOM 1361 C CA . GLN A 1 165 ? -0.396 5.019 -4.934 1.00 98.44 165 GLN A CA 1
ATOM 1362 C C . GLN A 1 165 ? -0.202 4.277 -3.606 1.00 98.44 165 GLN A C 1
ATOM 1364 O O . GLN A 1 165 ? -0.980 4.477 -2.668 1.00 98.44 165 GLN A O 1
ATOM 1369 N N . LEU A 1 166 ? 0.860 3.474 -3.489 1.00 98.44 166 LEU A N 1
ATOM 1370 C CA . LEU A 1 166 ? 1.174 2.747 -2.260 1.00 98.44 166 LEU A CA 1
ATOM 1371 C C . LEU A 1 166 ? 1.464 3.706 -1.099 1.00 98.44 166 LEU A C 1
ATOM 1373 O O . LEU A 1 166 ? 0.963 3.504 0.007 1.00 98.44 166 LEU A O 1
ATOM 1377 N N . GLN A 1 167 ? 2.196 4.793 -1.356 1.00 98.62 167 GLN A N 1
ATOM 1378 C CA . GLN A 1 167 ? 2.465 5.836 -0.366 1.00 98.62 167 GLN A CA 1
ATOM 1379 C C . GLN A 1 167 ? 1.171 6.491 0.137 1.00 98.62 167 GLN A C 1
ATOM 1381 O O . GLN A 1 167 ? 1.020 6.748 1.334 1.00 98.62 167 GLN A O 1
ATOM 1386 N N . THR A 1 168 ? 0.217 6.733 -0.764 1.00 98.44 168 THR A N 1
ATOM 1387 C CA . THR A 1 168 ? -1.096 7.285 -0.412 1.00 98.44 168 THR A CA 1
ATOM 1388 C C . THR A 1 168 ? -1.885 6.306 0.462 1.00 98.44 168 THR A C 1
ATOM 1390 O O . THR A 1 168 ? -2.399 6.699 1.512 1.00 98.44 168 THR A O 1
ATOM 1393 N N . SER A 1 169 ? -1.922 5.022 0.091 1.00 98.38 169 SER A N 1
ATOM 1394 C CA . SER A 1 169 ? -2.580 3.975 0.882 1.00 98.38 169 SER A CA 1
ATOM 1395 C C . SER A 1 169 ? -1.963 3.833 2.276 1.00 98.38 169 SER A C 1
ATOM 1397 O O . SER A 1 169 ? -2.686 3.743 3.268 1.00 98.38 169 SER A O 1
ATOM 1399 N N . TYR A 1 170 ? -0.632 3.864 2.372 1.00 98.38 170 TYR A N 1
ATOM 1400 C CA . TYR A 1 170 ? 0.090 3.792 3.642 1.00 98.38 170 TYR A CA 1
ATOM 1401 C C . TYR A 1 170 ? -0.273 4.953 4.581 1.00 98.38 170 TYR A C 1
ATOM 1403 O O . TYR A 1 170 ? -0.533 4.756 5.772 1.00 98.38 170 TYR A O 1
ATOM 1411 N N . ASN A 1 171 ? -0.348 6.172 4.041 1.00 98.38 171 ASN A N 1
ATOM 1412 C CA . ASN A 1 171 ? -0.726 7.353 4.815 1.00 98.38 171 ASN A CA 1
ATOM 1413 C C . ASN A 1 171 ? -2.172 7.267 5.329 1.00 98.38 171 ASN A C 1
ATOM 1415 O O . ASN A 1 171 ? -2.447 7.688 6.453 1.00 98.38 171 ASN A O 1
ATOM 1419 N N . ASN A 1 172 ? -3.092 6.709 4.537 1.00 98.31 172 ASN A N 1
ATOM 1420 C CA . ASN A 1 172 ? -4.478 6.498 4.961 1.00 98.31 172 ASN A CA 1
ATOM 1421 C C . ASN A 1 172 ? -4.572 5.458 6.082 1.00 98.31 172 ASN A C 1
ATOM 1423 O O . ASN A 1 172 ? -5.172 5.744 7.117 1.00 98.31 172 ASN A O 1
ATOM 1427 N N . LEU A 1 173 ? -3.893 4.317 5.937 1.00 98.00 173 LEU A N 1
ATOM 1428 C CA . LEU A 1 173 ? -3.864 3.276 6.968 1.00 98.00 173 LEU A CA 1
ATOM 1429 C C . LEU A 1 173 ? -3.272 3.792 8.289 1.00 98.00 173 LEU A C 1
ATOM 1431 O O . LEU A 1 173 ? -3.753 3.463 9.371 1.00 98.00 173 LEU A O 1
ATOM 1435 N N . THR A 1 174 ? -2.255 4.655 8.211 1.00 98.44 174 THR A N 1
ATOM 1436 C CA . THR A 1 174 ? -1.675 5.310 9.392 1.00 98.44 174 THR A CA 1
ATOM 1437 C C . THR A 1 174 ? -2.713 6.174 10.116 1.00 98.44 174 THR A C 1
ATOM 1439 O O . THR A 1 174 ? -2.832 6.091 11.338 1.00 98.44 174 THR A O 1
ATOM 1442 N N . LYS A 1 175 ? -3.518 6.953 9.378 1.00 98.31 175 LYS A N 1
ATOM 1443 C CA . LYS A 1 175 ? -4.599 7.768 9.961 1.00 98.31 175 LYS A CA 1
ATOM 1444 C C . LYS A 1 175 ? -5.683 6.908 10.612 1.00 98.31 175 LYS A C 1
ATOM 1446 O O . LYS A 1 175 ? -6.117 7.233 11.714 1.00 98.31 175 LYS A O 1
ATOM 1451 N N . GLU A 1 176 ? -6.103 5.824 9.960 1.00 98.38 176 GLU A N 1
ATOM 1452 C CA . GLU A 1 176 ? -7.101 4.891 10.504 1.00 98.38 176 GLU A CA 1
ATOM 1453 C C . GLU A 1 176 ? -6.608 4.223 11.791 1.00 98.38 176 GLU A C 1
ATOM 1455 O O . GLU A 1 176 ? -7.331 4.176 12.786 1.00 98.38 176 GLU A O 1
ATOM 1460 N N . ARG A 1 177 ? -5.345 3.780 11.816 1.00 98.44 177 ARG A N 1
ATOM 1461 C CA . ARG A 1 177 ? -4.712 3.228 13.019 1.00 98.44 177 ARG A CA 1
ATOM 1462 C C . ARG A 1 177 ? -4.727 4.233 14.170 1.00 98.44 177 ARG A C 1
ATOM 1464 O O . ARG A 1 177 ? -5.085 3.877 15.290 1.00 98.44 177 ARG A O 1
ATOM 1471 N N . ASP A 1 178 ? -4.363 5.486 13.909 1.00 98.50 178 ASP A N 1
ATOM 1472 C CA . ASP A 1 178 ? -4.328 6.523 14.943 1.00 98.50 178 ASP A CA 1
ATOM 1473 C C . ASP A 1 178 ? -5.741 6.865 15.459 1.00 98.50 178 ASP A C 1
ATOM 1475 O O . ASP A 1 178 ? -5.924 7.145 16.646 1.00 98.50 178 ASP A O 1
ATOM 1479 N N . GLN A 1 179 ? -6.759 6.808 14.593 1.00 98.50 179 GLN A N 1
ATOM 1480 C CA . GLN A 1 179 ? -8.165 6.947 14.989 1.00 98.50 179 GLN A CA 1
ATOM 1481 C C . GLN A 1 179 ? -8.628 5.777 15.864 1.00 98.50 179 GLN A C 1
ATOM 1483 O O . GLN A 1 179 ? -9.216 6.006 16.923 1.00 98.50 179 GLN A O 1
ATOM 1488 N N . LEU A 1 180 ? -8.320 4.538 15.473 1.00 98.31 180 LEU A N 1
ATOM 1489 C CA . LEU A 1 180 ? -8.632 3.343 16.260 1.00 98.31 180 LEU A CA 1
ATOM 1490 C C . LEU A 1 180 ? -7.950 3.373 17.629 1.00 98.31 180 LEU A C 1
ATOM 1492 O O . LEU A 1 180 ? -8.586 3.058 18.632 1.00 98.31 180 LEU A O 1
ATOM 1496 N N . GLN A 1 181 ? -6.696 3.824 17.700 1.00 98.56 181 GLN A N 1
ATOM 1497 C CA . GLN A 1 181 ? -5.983 3.965 18.968 1.00 98.56 181 GLN A CA 1
ATOM 1498 C C . GLN A 1 181 ? -6.680 4.956 19.911 1.00 98.56 181 GLN A C 1
ATOM 1500 O O . GLN A 1 181 ? -6.793 4.695 21.110 1.00 98.56 181 GLN A O 1
ATOM 1505 N N . LYS A 1 182 ? -7.179 6.083 19.385 1.00 98.44 182 LYS A N 1
ATOM 1506 C CA . LYS A 1 182 ? -7.953 7.053 20.177 1.00 98.44 182 LYS A CA 1
ATOM 1507 C C . LYS A 1 182 ? -9.256 6.446 20.695 1.00 98.44 182 LYS A C 1
ATOM 1509 O O . LYS A 1 182 ? -9.553 6.589 21.878 1.00 98.44 182 LYS A O 1
ATOM 1514 N N . LEU A 1 183 ? -10.002 5.747 19.837 1.00 98.38 183 LEU A N 1
ATOM 1515 C CA . LEU A 1 183 ? -11.244 5.072 20.231 1.00 98.38 183 LEU A CA 1
ATOM 1516 C C . LEU A 1 183 ? -10.998 4.013 21.310 1.00 98.38 183 LEU A C 1
ATOM 1518 O O . LEU A 1 183 ? -11.728 3.961 22.295 1.00 98.38 183 LEU A O 1
ATOM 1522 N N . TYR A 1 184 ? -9.939 3.218 21.163 1.00 98.25 184 TYR A N 1
ATOM 1523 C CA . TYR A 1 184 ? -9.553 2.207 22.144 1.00 98.25 184 TYR A CA 1
ATOM 1524 C C . TYR A 1 184 ? -9.235 2.815 23.519 1.00 98.25 184 TYR A C 1
ATOM 1526 O O . TYR A 1 184 ? -9.692 2.316 24.551 1.00 98.25 184 TYR A O 1
ATOM 1534 N N . ASN A 1 185 ? -8.488 3.922 23.545 1.00 98.38 185 ASN A N 1
ATOM 1535 C CA . ASN A 1 185 ? -8.165 4.617 24.790 1.00 98.38 185 ASN A CA 1
ATOM 1536 C C . ASN A 1 185 ? -9.428 5.173 25.466 1.00 98.38 185 ASN A C 1
ATOM 1538 O O . ASN A 1 185 ? -9.589 5.010 26.674 1.00 98.38 185 ASN A O 1
ATOM 1542 N N . ASN A 1 186 ? -10.346 5.765 24.695 1.00 98.19 186 ASN A N 1
ATOM 1543 C CA . ASN A 1 186 ? -11.620 6.260 25.223 1.00 98.19 186 ASN A CA 1
ATOM 1544 C C . ASN A 1 186 ? -12.465 5.126 25.820 1.00 98.19 186 ASN A C 1
ATOM 1546 O O . ASN A 1 186 ? -12.942 5.250 26.944 1.00 98.19 186 ASN A O 1
ATOM 1550 N N . LEU A 1 187 ? -12.576 3.994 25.118 1.00 97.94 187 LEU A N 1
ATOM 1551 C CA . LEU A 1 187 ? -13.314 2.828 25.607 1.00 97.94 187 LEU A CA 1
ATOM 1552 C C . LEU A 1 187 ? -12.710 2.263 26.901 1.00 97.94 187 LEU A C 1
ATOM 1554 O O . LEU A 1 187 ? -13.432 1.824 27.793 1.00 97.94 187 LEU A O 1
ATOM 1558 N N . THR A 1 188 ? -11.381 2.294 27.023 1.00 98.44 188 THR A N 1
ATOM 1559 C CA . THR A 1 188 ? -10.687 1.884 28.252 1.00 98.44 188 THR A CA 1
ATOM 1560 C C . THR A 1 188 ? -11.075 2.792 29.424 1.00 98.44 188 THR A C 1
ATOM 1562 O O . THR A 1 188 ? -11.399 2.289 30.499 1.00 98.44 188 THR A O 1
ATOM 1565 N N . ILE A 1 189 ? -11.125 4.111 29.207 1.00 98.44 189 ILE A N 1
ATOM 1566 C CA . ILE A 1 189 ? -11.553 5.081 30.227 1.00 98.44 189 ILE A CA 1
ATOM 1567 C C . ILE A 1 189 ? -13.011 4.834 30.639 1.00 98.44 189 ILE A C 1
ATOM 1569 O O . ILE A 1 189 ? -13.303 4.769 31.833 1.00 98.44 189 ILE A O 1
ATOM 1573 N N . GLU A 1 190 ? -13.922 4.657 29.679 1.00 98.31 190 GLU A N 1
ATOM 1574 C CA . GLU A 1 190 ? -15.342 4.388 29.956 1.00 98.31 190 GLU A CA 1
ATOM 1575 C C . GLU A 1 190 ? -15.537 3.085 30.743 1.00 98.31 190 GLU A C 1
ATOM 1577 O O . GLU A 1 190 ? -16.309 3.043 31.703 1.00 98.31 190 GLU A O 1
ATOM 1582 N N . ARG A 1 191 ? -14.793 2.029 30.393 1.00 98.31 191 ARG A N 1
ATOM 1583 C CA . ARG A 1 191 ? -14.799 0.761 31.133 1.00 98.31 191 ARG A CA 1
ATOM 1584 C C . ARG A 1 191 ? -14.378 0.963 32.588 1.00 98.31 191 ARG A C 1
ATOM 1586 O O . ARG A 1 191 ? -15.037 0.444 33.487 1.00 98.31 191 ARG A O 1
ATOM 1593 N N . ASP A 1 192 ? -13.302 1.705 32.832 1.00 98.56 192 ASP A N 1
ATOM 1594 C CA . ASP A 1 192 ? -12.779 1.924 34.186 1.00 98.56 192 ASP A CA 1
ATOM 1595 C C . ASP A 1 192 ? -13.739 2.786 35.029 1.00 98.56 192 ASP A C 1
ATOM 1597 O O . ASP A 1 192 ? -13.943 2.532 36.224 1.00 98.56 192 ASP A O 1
ATOM 1601 N N . GLN A 1 193 ? -14.409 3.755 34.398 1.00 98.38 193 GLN A N 1
ATOM 1602 C CA . GLN A 1 193 ? -15.484 4.532 35.019 1.00 98.38 193 GLN A CA 1
ATOM 1603 C C . GLN A 1 193 ? -16.682 3.650 35.390 1.00 98.38 193 GLN A C 1
ATOM 1605 O O . GLN A 1 193 ? -17.178 3.725 36.519 1.00 98.38 193 GLN A O 1
ATOM 1610 N N . LEU A 1 194 ? -17.124 2.778 34.479 1.00 98.31 194 LEU A N 1
ATOM 1611 C CA . LEU A 1 194 ? -18.230 1.857 34.731 1.00 98.31 194 LEU A CA 1
ATOM 1612 C C . LEU A 1 194 ? -17.889 0.864 35.847 1.00 98.31 194 LEU A C 1
ATOM 1614 O O . LEU A 1 194 ? -18.709 0.634 36.735 1.00 98.31 194 LEU A O 1
ATOM 1618 N N . GLN A 1 195 ? -16.665 0.333 35.856 1.00 98.56 195 GLN A N 1
ATOM 1619 C CA . GLN A 1 195 ? -16.179 -0.549 36.917 1.00 98.56 195 GLN A CA 1
ATOM 1620 C C . GLN A 1 195 ? -16.209 0.144 38.284 1.00 98.56 195 GLN A C 1
ATOM 1622 O O . GLN A 1 195 ? -16.640 -0.444 39.278 1.00 98.56 195 GLN A O 1
ATOM 1627 N N . THR A 1 196 ? -15.791 1.410 38.336 1.00 98.44 196 THR A N 1
ATOM 1628 C CA . THR A 1 196 ? -15.838 2.218 39.561 1.00 98.44 196 THR A CA 1
ATOM 1629 C C . THR A 1 196 ? -17.280 2.419 40.035 1.00 98.44 196 THR A C 1
ATOM 1631 O O . THR A 1 196 ? -17.583 2.209 41.210 1.00 98.44 196 THR A O 1
ATOM 1634 N N . SER A 1 197 ? -18.192 2.767 39.121 1.00 98.38 197 SER A N 1
ATOM 1635 C CA . SER A 1 197 ? -19.620 2.925 39.423 1.00 98.38 197 SER A CA 1
ATOM 1636 C C . SER A 1 197 ? -20.249 1.628 39.948 1.00 98.38 197 SER A C 1
ATOM 1638 O O . SER A 1 197 ? -20.947 1.641 40.964 1.00 98.38 197 SER A O 1
ATOM 1640 N N . TYR A 1 198 ? -19.935 0.493 39.317 1.00 98.12 198 TYR A N 1
ATOM 1641 C CA . TYR A 1 198 ? -20.400 -0.829 39.732 1.00 98.12 198 TYR A CA 1
ATOM 1642 C C . TYR A 1 198 ? -19.947 -1.189 41.156 1.00 98.12 198 TYR A C 1
ATOM 1644 O O . TYR A 1 198 ? -20.748 -1.658 41.971 1.00 98.12 198 TYR A O 1
ATOM 1652 N N . ASN A 1 199 ? -18.679 -0.926 41.485 1.00 98.38 199 ASN A N 1
ATOM 1653 C CA . ASN A 1 199 ? -18.142 -1.176 42.823 1.00 98.38 199 ASN A CA 1
ATOM 1654 C C . ASN A 1 199 ? -18.849 -0.313 43.882 1.00 98.38 199 ASN A C 1
ATOM 1656 O O . ASN A 1 199 ? -19.210 -0.816 44.946 1.00 98.38 199 ASN A O 1
ATOM 1660 N N . ASN A 1 200 ? -19.116 0.961 43.578 1.00 98.06 200 ASN A N 1
ATOM 1661 C CA . ASN A 1 200 ? -19.852 1.850 44.481 1.00 98.06 200 ASN A CA 1
ATOM 1662 C C . ASN A 1 200 ? -21.279 1.351 44.740 1.00 98.06 200 ASN A C 1
ATOM 1664 O O . ASN A 1 200 ? -21.689 1.245 45.894 1.00 98.06 200 ASN A O 1
ATOM 1668 N N . MET A 1 201 ? -22.004 0.963 43.687 1.00 97.00 201 MET A N 1
ATOM 1669 C CA . MET A 1 201 ? -23.360 0.419 43.812 1.00 97.00 201 MET A CA 1
ATOM 1670 C C . MET A 1 201 ? -23.382 -0.881 44.628 1.00 97.00 201 MET A C 1
ATOM 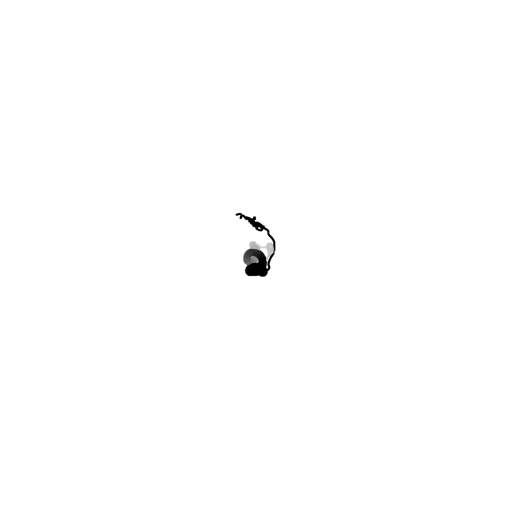1672 O O . MET A 1 201 ? -24.291 -1.116 45.425 1.00 97.00 201 MET A O 1
ATOM 1676 N N . THR A 1 202 ? -22.358 -1.722 44.461 1.00 98.25 202 THR A N 1
ATOM 1677 C CA . THR A 1 202 ? -22.197 -2.950 45.248 1.00 98.25 202 THR A CA 1
ATOM 1678 C C . THR A 1 202 ? -22.036 -2.633 46.735 1.00 98.25 202 THR A C 1
ATOM 1680 O O . THR A 1 202 ? -22.748 -3.213 47.555 1.00 98.25 202 THR A O 1
ATOM 1683 N N . ASN A 1 203 ? -21.190 -1.657 47.078 1.00 98.06 203 ASN A N 1
ATOM 1684 C CA . ASN A 1 203 ? -20.990 -1.215 48.459 1.00 98.06 203 ASN A CA 1
ATOM 1685 C C . ASN A 1 203 ? -22.265 -0.615 49.071 1.00 98.06 203 ASN A C 1
ATOM 1687 O O . ASN A 1 203 ? -22.594 -0.890 50.225 1.00 98.06 203 ASN A O 1
ATOM 1691 N N . ASP A 1 204 ? -23.006 0.198 48.317 1.00 98.00 204 ASP A N 1
ATOM 1692 C CA . ASP A 1 204 ? -24.249 0.801 48.809 1.00 98.00 204 ASP A CA 1
ATOM 1693 C C . ASP A 1 204 ? -25.341 -0.250 49.038 1.00 98.00 204 ASP A C 1
ATOM 1695 O O . ASP A 1 204 ? -26.056 -0.195 50.042 1.00 98.00 204 ASP A O 1
ATOM 1699 N N . ARG A 1 205 ? -25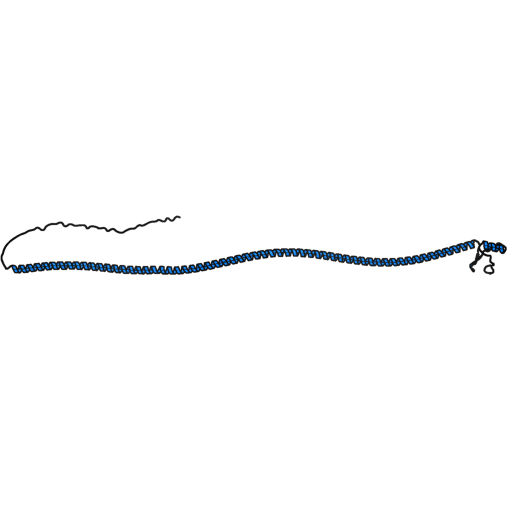.410 -1.275 48.181 1.00 98.12 205 ARG A N 1
ATOM 1700 C CA . ARG A 1 205 ? -26.282 -2.439 48.389 1.00 98.12 205 ARG A CA 1
ATOM 1701 C C . ARG A 1 205 ? -25.935 -3.186 49.678 1.00 98.12 205 ARG A C 1
ATOM 1703 O O . ARG A 1 205 ? -26.841 -3.559 50.420 1.00 98.12 205 ARG A O 1
ATOM 1710 N N . GLU A 1 206 ? -24.653 -3.394 49.969 1.00 98.31 206 GLU A N 1
ATOM 1711 C CA . GLU A 1 206 ? -24.207 -4.054 51.207 1.00 98.31 206 GLU A CA 1
ATOM 1712 C C . GLU A 1 206 ? -24.544 -3.236 52.461 1.00 98.31 206 GLU A C 1
ATOM 1714 O O . GLU A 1 206 ? -25.028 -3.785 53.460 1.00 98.31 206 GLU A O 1
ATOM 1719 N N . LYS A 1 207 ? -24.371 -1.909 52.404 1.00 97.94 207 LYS A N 1
ATOM 1720 C CA . LYS A 1 207 ? -24.794 -1.000 53.482 1.00 97.94 207 LYS A CA 1
ATOM 1721 C C . LYS A 1 207 ? -26.302 -1.064 53.705 1.00 97.94 207 LYS A C 1
ATOM 1723 O O . LYS A 1 207 ? -26.744 -1.182 54.849 1.00 97.94 207 LYS A O 1
ATOM 1728 N N . LEU A 1 208 ? -27.092 -1.028 52.630 1.00 97.75 208 LEU A N 1
ATOM 1729 C CA . LEU A 1 208 ? -28.548 -1.105 52.715 1.00 97.75 208 LEU A CA 1
ATOM 1730 C C . LEU A 1 208 ? -29.003 -2.449 53.293 1.00 97.75 208 LEU A C 1
ATOM 1732 O O . LEU A 1 208 ? -29.860 -2.477 54.173 1.00 97.75 208 LEU A O 1
ATOM 1736 N N . GLN A 1 209 ? -28.382 -3.551 52.869 1.00 98.25 209 GLN A N 1
ATOM 1737 C CA . GLN A 1 209 ? -28.652 -4.879 53.416 1.00 98.25 209 GLN A CA 1
ATOM 1738 C C . GLN A 1 209 ? -28.373 -4.938 54.923 1.00 98.25 209 GLN A C 1
ATOM 1740 O O .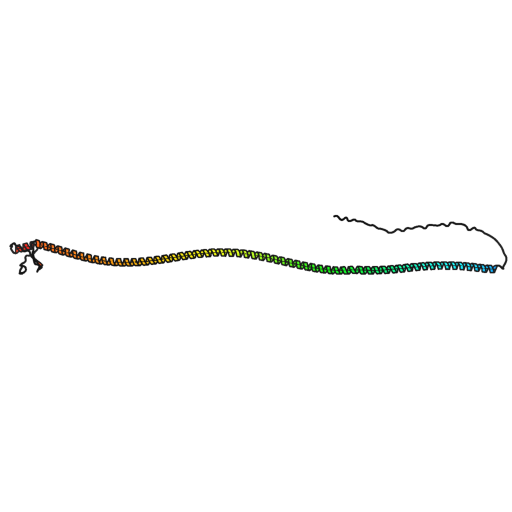 GLN A 1 209 ? -29.154 -5.510 55.685 1.00 98.25 209 GLN A O 1
ATOM 1745 N N . THR A 1 210 ? -27.274 -4.322 55.363 1.00 97.94 210 THR A N 1
ATOM 1746 C CA . THR A 1 210 ? -26.920 -4.238 56.784 1.00 97.94 210 THR A CA 1
ATOM 1747 C C . THR A 1 210 ? -27.961 -3.434 57.564 1.00 97.94 210 THR A C 1
ATOM 1749 O O . THR A 1 210 ? -28.454 -3.908 58.586 1.00 97.94 210 THR A O 1
ATOM 1752 N N . SER A 1 211 ? -28.355 -2.259 57.061 1.00 98.06 211 SER A N 1
ATOM 1753 C CA . SER A 1 211 ? -29.395 -1.422 57.676 1.00 98.06 211 SER A CA 1
ATOM 1754 C C . SER A 1 211 ? -30.742 -2.147 57.769 1.00 98.06 211 SER A C 1
ATOM 1756 O O . SER A 1 211 ? -31.365 -2.150 58.830 1.00 98.06 211 SER A O 1
ATOM 1758 N N . TYR A 1 212 ? -31.152 -2.840 56.704 1.00 97.81 212 TYR A N 1
ATOM 1759 C CA . TYR A 1 212 ? -32.379 -3.634 56.676 1.00 97.81 212 TYR A CA 1
ATOM 1760 C C . TYR A 1 212 ? -32.382 -4.742 57.741 1.00 97.81 212 TYR A C 1
ATOM 1762 O O . TYR A 1 212 ? -33.368 -4.928 58.460 1.00 97.81 212 TYR A O 1
ATOM 1770 N N . ASN A 1 213 ? -31.262 -5.455 57.887 1.00 97.81 213 ASN A N 1
ATOM 1771 C CA . ASN A 1 213 ? -31.115 -6.493 58.906 1.00 97.81 213 ASN A CA 1
ATOM 1772 C C . ASN A 1 213 ? -31.200 -5.911 60.328 1.00 97.81 213 ASN A C 1
ATOM 1774 O O . ASN A 1 213 ? -31.785 -6.539 61.210 1.00 97.81 213 ASN A O 1
ATOM 1778 N N . THR A 1 214 ? -30.649 -4.715 60.555 1.00 98.06 214 THR A N 1
ATOM 1779 C CA . THR A 1 214 ? -30.762 -4.006 61.839 1.00 98.06 214 THR A CA 1
ATOM 1780 C C . THR A 1 214 ? -32.205 -3.607 62.137 1.00 98.06 214 THR A C 1
ATOM 1782 O O . THR A 1 214 ? -32.711 -3.978 63.194 1.00 98.06 214 THR A O 1
ATOM 1785 N N . LEU A 1 215 ? -32.905 -2.957 61.196 1.00 97.19 215 LEU A N 1
ATOM 1786 C CA . LEU A 1 215 ? -34.321 -2.594 61.370 1.00 97.19 215 LEU A CA 1
ATOM 1787 C C . LEU A 1 215 ? -35.199 -3.818 61.650 1.00 97.19 215 LEU A C 1
ATOM 1789 O O . LEU A 1 215 ? -36.126 -3.755 62.453 1.00 97.19 215 LEU A O 1
ATOM 1793 N N . THR A 1 216 ? -34.904 -4.944 60.998 1.00 98.00 216 THR A N 1
ATOM 1794 C CA . THR A 1 216 ? -35.620 -6.203 61.233 1.00 98.00 216 THR A CA 1
ATOM 1795 C C . THR A 1 216 ? -35.475 -6.650 62.692 1.00 98.00 216 THR A C 1
ATOM 1797 O O . THR A 1 216 ? -36.475 -6.978 63.327 1.00 98.00 216 THR A O 1
ATOM 1800 N N . LYS A 1 217 ? -34.261 -6.585 63.259 1.00 97.56 217 LYS A N 1
ATOM 1801 C CA . LYS A 1 217 ? -34.017 -6.913 64.675 1.00 97.56 217 LYS A CA 1
ATOM 1802 C C . LYS A 1 217 ? -34.717 -5.943 65.627 1.00 97.56 217 LYS A C 1
ATOM 1804 O O . LYS A 1 217 ? -35.319 -6.392 66.598 1.00 97.56 217 LYS A O 1
ATOM 1809 N N . GLU A 1 218 ? -34.659 -4.640 65.354 1.00 97.81 218 GLU A N 1
ATOM 1810 C CA . GLU A 1 218 ? -35.332 -3.619 66.171 1.00 97.81 218 GLU A CA 1
ATOM 1811 C C . GLU A 1 218 ? -36.851 -3.814 66.175 1.00 97.81 218 GLU A C 1
ATOM 1813 O O . GLU A 1 218 ? -37.482 -3.769 67.230 1.00 97.81 218 GLU A O 1
ATOM 1818 N N . ARG A 1 219 ? -37.442 -4.111 65.011 1.00 98.00 219 ARG A N 1
ATOM 1819 C CA . ARG A 1 219 ? -38.863 -4.452 64.891 1.00 98.00 219 ARG A CA 1
ATOM 1820 C C . ARG A 1 219 ? -39.214 -5.675 65.737 1.00 98.00 219 ARG A C 1
ATOM 1822 O O . ARG A 1 219 ? -40.213 -5.645 66.450 1.00 98.00 219 ARG A O 1
ATOM 1829 N N . ASP A 1 220 ? -38.411 -6.735 65.680 1.00 97.88 220 ASP A N 1
ATOM 1830 C CA . ASP A 1 220 ? -38.670 -7.964 66.439 1.00 97.88 220 ASP A CA 1
ATOM 1831 C C . ASP A 1 220 ? -38.554 -7.727 67.962 1.00 97.88 220 ASP A C 1
ATOM 1833 O O . ASP A 1 220 ? -39.351 -8.250 68.751 1.00 97.88 220 ASP A O 1
ATOM 1837 N N . GLN A 1 221 ? -37.617 -6.872 68.387 1.00 97.75 221 GLN A N 1
ATOM 1838 C CA . GLN A 1 221 ? -37.492 -6.421 69.778 1.00 97.75 221 GLN A CA 1
ATOM 1839 C C . GLN A 1 221 ? -38.703 -5.590 70.224 1.00 97.75 221 GLN A C 1
ATOM 1841 O O . GLN A 1 221 ? -39.274 -5.856 71.284 1.00 97.75 221 GLN A O 1
ATOM 1846 N N . LEU A 1 222 ? -39.135 -4.623 69.410 1.00 97.50 222 LEU A N 1
ATOM 1847 C CA . LEU A 1 222 ? -40.330 -3.812 69.660 1.00 97.50 222 LEU A CA 1
ATOM 1848 C C . LEU A 1 222 ? -41.589 -4.676 69.746 1.00 97.50 222 LEU A C 1
ATOM 1850 O O . LEU A 1 222 ? -42.384 -4.499 70.665 1.00 97.50 222 LEU A O 1
ATOM 1854 N N . GLN A 1 223 ? -41.744 -5.648 68.846 1.00 98.06 223 GLN A N 1
ATOM 1855 C CA . GLN A 1 223 ? -42.859 -6.592 68.868 1.00 98.06 223 GLN A CA 1
ATOM 1856 C C . GLN A 1 223 ? -42.879 -7.405 70.168 1.00 98.06 223 GLN A C 1
ATOM 1858 O O . GLN A 1 223 ? -43.940 -7.618 70.759 1.00 98.06 223 GLN A O 1
ATOM 1863 N N . THR A 1 224 ? -41.707 -7.835 70.637 1.00 97.69 224 THR A N 1
ATOM 1864 C CA . THR A 1 224 ? -41.569 -8.551 71.911 1.00 97.69 224 THR A CA 1
ATOM 1865 C C . THR A 1 224 ? -41.966 -7.659 73.089 1.00 97.69 224 THR A C 1
ATOM 1867 O O . THR A 1 224 ? -42.778 -8.071 73.916 1.00 97.69 224 THR A O 1
ATOM 1870 N N . SER A 1 225 ? -41.459 -6.423 73.136 1.00 97.75 225 SER A N 1
ATOM 1871 C CA . SER A 1 225 ? -41.801 -5.436 74.171 1.00 97.75 225 SER A CA 1
ATOM 1872 C C . SER A 1 225 ? -43.301 -5.120 74.195 1.00 97.75 225 SER A C 1
ATOM 1874 O O . SER A 1 225 ? -43.933 -5.158 75.250 1.00 97.75 225 SER A O 1
ATOM 1876 N N . TYR A 1 226 ? -43.905 -4.912 73.022 1.00 97.38 226 TYR A N 1
ATOM 1877 C CA . TYR A 1 226 ? -45.340 -4.682 72.871 1.00 97.38 226 TYR A CA 1
ATOM 1878 C C . TYR A 1 226 ? -46.177 -5.842 73.427 1.00 97.38 226 TYR A C 1
ATOM 1880 O O . TYR A 1 226 ? -47.147 -5.624 74.156 1.00 97.38 226 TYR A O 1
ATOM 1888 N N . ASN A 1 227 ? -45.787 -7.086 73.132 1.00 97.38 227 ASN A N 1
ATOM 1889 C CA . ASN A 1 227 ? -46.469 -8.270 73.653 1.00 97.38 227 ASN A CA 1
ATOM 1890 C C . ASN A 1 227 ? -46.359 -8.366 75.185 1.00 97.38 227 ASN A C 1
ATOM 1892 O O . ASN A 1 227 ? -47.320 -8.769 75.841 1.00 97.38 227 ASN A O 1
ATOM 1896 N N . THR A 1 228 ? -45.216 -7.986 75.764 1.00 97.69 228 THR A N 1
ATOM 1897 C CA . THR A 1 228 ? -45.026 -7.928 77.223 1.00 97.69 228 THR A CA 1
ATOM 1898 C C . THR A 1 228 ? -45.915 -6.863 77.862 1.00 97.69 228 THR A C 1
ATOM 1900 O O . THR A 1 228 ? -46.690 -7.191 78.756 1.00 97.69 228 THR A O 1
ATOM 1903 N N . LEU A 1 229 ? -45.896 -5.629 77.348 1.00 96.31 229 LEU A N 1
ATOM 1904 C CA . LEU A 1 229 ? -46.763 -4.532 77.806 1.00 96.31 229 LEU A CA 1
ATOM 1905 C C . LEU A 1 229 ? -48.251 -4.888 77.709 1.00 96.31 229 LEU A C 1
ATOM 1907 O O . LEU A 1 229 ? -49.039 -4.549 78.588 1.00 96.31 229 LEU A O 1
ATOM 1911 N N . THR A 1 230 ? -48.640 -5.609 76.656 1.00 97.50 230 THR A N 1
ATOM 1912 C CA . THR A 1 230 ? -50.010 -6.111 76.490 1.00 97.50 230 THR A CA 1
ATOM 1913 C C . THR A 1 230 ? -50.386 -7.060 77.632 1.00 97.50 230 THR A C 1
ATOM 1915 O O . THR A 1 230 ? -51.448 -6.896 78.229 1.00 97.50 230 THR A O 1
ATOM 1918 N N . LYS A 1 231 ? -49.500 -7.996 78.002 1.00 96.81 231 LYS A N 1
ATOM 1919 C CA . LYS A 1 231 ? -49.721 -8.905 79.140 1.00 96.81 231 LYS A CA 1
ATOM 1920 C C . LYS A 1 231 ? -49.784 -8.162 80.473 1.00 96.81 231 LYS A C 1
ATOM 1922 O O . LYS A 1 231 ? -50.663 -8.457 81.276 1.00 96.81 231 LYS A O 1
ATOM 1927 N N . GLU A 1 232 ? -48.886 -7.208 80.708 1.00 97.00 232 GLU A N 1
ATOM 1928 C CA . GLU A 1 232 ? -48.886 -6.388 81.928 1.00 97.00 232 GLU A CA 1
ATOM 1929 C C . GLU A 1 232 ? -50.176 -5.573 82.055 1.00 97.00 232 GLU A C 1
ATOM 1931 O O . GLU A 1 232 ? -50.792 -5.545 83.119 1.00 97.00 232 GLU A O 1
ATOM 1936 N N . ARG A 1 233 ? -50.642 -4.968 80.956 1.00 97.44 233 ARG A N 1
ATOM 1937 C CA . ARG A 1 233 ? -51.935 -4.277 80.904 1.00 97.44 233 ARG A CA 1
ATOM 1938 C C . ARG A 1 233 ? -53.082 -5.222 81.260 1.00 97.44 233 ARG A C 1
ATOM 1940 O O . ARG A 1 233 ? -53.934 -4.853 82.063 1.00 97.44 233 ARG A O 1
ATOM 1947 N N . ASP A 1 234 ? -53.110 -6.425 80.693 1.00 97.31 234 ASP A N 1
ATOM 1948 C CA . ASP A 1 234 ? -54.175 -7.401 80.957 1.00 97.31 234 ASP A CA 1
ATOM 1949 C C . ASP A 1 234 ? -54.157 -7.881 82.425 1.00 97.31 234 ASP A C 1
ATOM 1951 O O . ASP A 1 234 ? -55.209 -8.046 83.056 1.00 97.31 234 ASP A O 1
ATOM 1955 N N . GLN A 1 235 ? -52.965 -8.027 83.015 1.00 97.00 235 GLN A N 1
ATOM 1956 C CA . GLN A 1 235 ? -52.786 -8.316 84.442 1.00 97.00 235 GLN A CA 1
ATOM 1957 C C . GLN A 1 235 ? -53.267 -7.160 85.329 1.00 97.00 235 GLN A C 1
ATOM 1959 O O . GLN A 1 235 ? -54.020 -7.387 86.278 1.00 97.00 235 GLN A O 1
ATOM 1964 N N . LEU A 1 236 ? -52.885 -5.920 85.010 1.00 96.69 236 LEU A N 1
ATOM 1965 C CA . LEU A 1 236 ? -53.335 -4.724 85.725 1.00 96.69 236 LEU A CA 1
ATOM 1966 C C . LEU A 1 236 ? -54.850 -4.551 85.630 1.00 96.69 236 LEU A C 1
ATOM 1968 O O . LEU A 1 236 ? -55.488 -4.263 86.639 1.00 96.69 236 LEU A O 1
ATOM 1972 N N . GLN A 1 237 ? -55.441 -4.791 84.458 1.00 97.38 237 GLN A N 1
ATOM 1973 C CA . GLN A 1 237 ? -56.890 -4.761 84.269 1.00 97.38 237 GLN A CA 1
ATOM 1974 C C . GLN A 1 237 ? -57.589 -5.792 85.163 1.00 97.38 237 GLN A C 1
ATOM 1976 O O . GLN A 1 237 ? -58.609 -5.492 85.785 1.00 97.38 237 GLN A O 1
ATOM 1981 N N . THR A 1 238 ? -57.026 -6.997 85.265 1.00 96.69 238 THR A N 1
ATOM 1982 C CA . THR A 1 238 ? -57.540 -8.049 86.151 1.00 96.69 238 THR A CA 1
ATOM 1983 C C . THR A 1 238 ? -57.450 -7.631 87.621 1.00 96.69 238 THR A C 1
ATOM 1985 O O . THR A 1 238 ? -58.435 -7.739 88.352 1.00 96.69 238 THR A O 1
ATOM 1988 N N . SER A 1 239 ? -56.302 -7.094 88.045 1.00 96.94 239 SER A N 1
ATOM 1989 C CA . SER A 1 239 ? -56.092 -6.582 89.405 1.00 96.94 239 SER A CA 1
ATOM 1990 C C . SER A 1 239 ? -57.056 -5.440 89.745 1.00 96.94 239 SER A C 1
ATOM 1992 O O . SER A 1 239 ? -57.718 -5.469 90.781 1.00 96.94 239 SER A O 1
ATOM 1994 N N . TYR A 1 240 ? -57.226 -4.478 88.834 1.00 95.81 240 TYR A N 1
ATOM 1995 C CA . TYR A 1 240 ? -58.175 -3.375 88.976 1.00 95.81 240 TYR A CA 1
ATOM 1996 C C . TYR A 1 240 ? -59.615 -3.870 89.152 1.00 95.81 240 TYR A C 1
ATOM 1998 O O . TYR A 1 240 ? -60.332 -3.396 90.035 1.00 95.81 240 TYR A O 1
ATOM 2006 N N . ASN A 1 241 ? -60.035 -4.856 88.355 1.00 96.56 241 ASN A N 1
ATOM 2007 C CA . ASN A 1 241 ? -61.362 -5.459 88.479 1.00 96.56 241 ASN A CA 1
ATOM 2008 C C . ASN A 1 241 ? -61.547 -6.156 89.839 1.00 96.56 241 ASN A C 1
ATOM 2010 O O . ASN A 1 241 ? -62.626 -6.070 90.424 1.00 96.56 241 ASN A O 1
ATOM 2014 N N . ASN A 1 242 ? -60.510 -6.817 90.362 1.00 96.25 242 ASN A N 1
ATOM 2015 C CA . ASN A 1 242 ? -60.548 -7.444 91.686 1.00 96.25 242 ASN A CA 1
ATOM 2016 C C . ASN A 1 242 ? -60.629 -6.400 92.808 1.00 96.25 242 ASN A C 1
ATOM 2018 O O . ASN A 1 242 ? -61.531 -6.490 93.635 1.00 96.25 242 ASN A O 1
ATOM 2022 N N . MET A 1 243 ? -59.783 -5.364 92.786 1.00 94.00 243 MET A N 1
ATOM 2023 C CA . MET A 1 243 ? -59.849 -4.256 93.752 1.00 94.00 243 MET A CA 1
ATOM 2024 C C . MET A 1 243 ? -61.195 -3.527 93.703 1.00 94.00 243 MET A C 1
ATOM 2026 O O . MET A 1 243 ? -61.715 -3.106 94.730 1.00 94.00 243 MET A O 1
ATOM 2030 N N . THR A 1 244 ? -61.789 -3.395 92.514 1.00 95.38 244 THR A N 1
ATOM 2031 C CA . THR A 1 244 ? -63.135 -2.830 92.348 1.00 95.38 244 THR A CA 1
ATOM 2032 C C . THR A 1 244 ? -64.176 -3.691 93.065 1.00 95.38 244 THR A C 1
ATOM 2034 O O . THR A 1 244 ? -64.975 -3.158 93.830 1.00 95.38 244 THR A O 1
ATOM 2037 N N . LYS A 1 245 ? -64.125 -5.021 92.899 1.00 95.06 245 LYS A N 1
ATOM 2038 C CA . LYS A 1 245 ? -65.009 -5.955 93.619 1.00 95.06 245 LYS A CA 1
ATOM 2039 C C . LYS A 1 245 ? -64.805 -5.903 95.133 1.00 95.06 245 LYS A C 1
ATOM 2041 O O . LYS A 1 245 ? -65.792 -5.905 95.862 1.00 95.06 245 LYS A O 1
ATOM 2046 N N . GLU A 1 246 ? -63.558 -5.857 95.599 1.00 95.19 246 GLU A N 1
ATOM 2047 C CA . GLU A 1 246 ? -63.229 -5.743 97.026 1.00 95.19 246 GLU A CA 1
ATOM 2048 C C . GLU A 1 246 ? -63.737 -4.429 97.615 1.00 95.19 246 GLU A C 1
ATOM 2050 O O . GLU A 1 246 ? -64.393 -4.438 98.651 1.00 95.19 246 GLU A O 1
ATOM 2055 N N . ARG A 1 247 ? -63.512 -3.301 96.931 1.00 95.75 247 ARG A N 1
ATOM 2056 C CA . ARG A 1 247 ? -64.062 -1.999 97.322 1.00 95.75 247 ARG A CA 1
ATOM 2057 C C . ARG A 1 247 ? -65.584 -2.054 97.414 1.00 95.75 247 ARG A C 1
ATOM 2059 O O . ARG A 1 247 ? -66.146 -1.571 98.391 1.00 95.75 247 ARG A O 1
ATOM 2066 N N . ASP A 1 248 ? -66.245 -2.633 96.414 1.00 94.69 248 ASP A N 1
ATOM 2067 C CA . ASP A 1 248 ? -67.703 -2.750 96.396 1.00 94.69 248 ASP A CA 1
ATOM 2068 C C . ASP A 1 248 ? -68.208 -3.663 97.525 1.00 94.69 248 ASP A C 1
ATOM 2070 O O . ASP A 1 248 ? -69.271 -3.403 98.087 1.00 94.69 248 ASP A O 1
ATOM 2074 N N . GLN A 1 249 ? -67.453 -4.706 97.890 1.00 94.44 249 GLN A N 1
ATOM 2075 C CA . GLN A 1 249 ? -67.750 -5.552 99.048 1.00 94.44 249 GLN A CA 1
ATOM 2076 C C . GLN A 1 249 ? -67.574 -4.790 100.364 1.00 94.44 249 GLN A C 1
ATOM 2078 O O . GLN A 1 249 ? -68.511 -4.736 101.149 1.00 94.44 249 GLN A O 1
ATOM 2083 N N . LEU A 1 250 ? -66.436 -4.126 100.574 1.00 94.38 250 LEU A N 1
ATOM 2084 C CA . LEU A 1 250 ? -66.182 -3.323 101.773 1.00 94.38 250 LEU A CA 1
ATOM 2085 C C . LEU A 1 250 ? -67.196 -2.187 101.936 1.00 94.38 250 LEU A C 1
ATOM 2087 O O . LEU A 1 250 ? -67.566 -1.847 103.056 1.00 94.38 250 LEU A O 1
ATOM 2091 N N . GLN A 1 251 ? -67.655 -1.592 100.833 1.00 94.31 251 GLN A N 1
ATOM 2092 C CA . GLN A 1 251 ? -68.709 -0.584 100.861 1.00 94.31 251 GLN A CA 1
ATOM 2093 C C . GLN A 1 251 ? -70.037 -1.180 101.354 1.00 94.31 251 GLN A C 1
ATOM 2095 O O . GLN A 1 251 ? -70.685 -0.562 102.198 1.00 94.31 251 GLN A O 1
ATOM 2100 N N . ARG A 1 252 ? -70.407 -2.391 100.903 1.00 92.81 252 ARG A N 1
ATOM 2101 C CA . ARG A 1 252 ? -71.572 -3.120 101.436 1.00 92.81 252 ARG A CA 1
ATOM 2102 C C . ARG A 1 252 ? -71.407 -3.435 102.920 1.00 92.81 252 ARG A C 1
ATOM 2104 O O . ARG A 1 252 ? -72.287 -3.094 103.705 1.00 92.81 252 ARG A O 1
ATOM 2111 N N . ASP A 1 253 ? -70.265 -3.995 103.313 1.00 92.00 253 ASP A N 1
ATOM 2112 C CA . ASP A 1 253 ? -69.982 -4.351 104.708 1.00 92.00 253 ASP A CA 1
ATOM 2113 C C . ASP A 1 253 ? -70.021 -3.105 105.613 1.00 92.00 253 ASP A C 1
ATOM 2115 O O . ASP A 1 253 ? -70.579 -3.126 106.709 1.00 92.00 253 ASP A O 1
ATOM 2119 N N . LYS A 1 254 ? -69.488 -1.969 105.142 1.00 92.50 254 LYS A N 1
ATOM 2120 C CA . LYS A 1 254 ? -69.558 -0.678 105.839 1.00 92.50 254 LYS A CA 1
ATOM 2121 C C . LYS A 1 254 ? -70.998 -0.202 106.012 1.00 92.50 254 LYS A C 1
ATOM 2123 O O . LYS A 1 254 ? -71.343 0.282 107.088 1.00 92.50 254 LYS A O 1
ATOM 2128 N N . GLU A 1 255 ? -71.828 -0.295 104.977 1.00 91.50 255 GLU A N 1
ATOM 2129 C CA . GLU A 1 255 ? -73.247 0.067 105.056 1.00 91.50 255 GLU A CA 1
ATOM 2130 C C . GLU A 1 255 ? -74.008 -0.834 106.038 1.00 91.50 255 GLU A C 1
ATOM 2132 O O . GLU A 1 255 ? -74.846 -0.343 106.798 1.00 91.50 255 GLU A O 1
ATOM 2137 N N . GLU A 1 256 ? -73.695 -2.131 106.074 1.00 88.25 256 GLU A N 1
ATOM 2138 C CA . GLU A 1 256 ? -74.240 -3.075 107.056 1.00 88.25 256 GLU A CA 1
ATOM 2139 C C . GLU A 1 256 ? -73.807 -2.732 108.484 1.00 88.25 256 GLU A C 1
ATOM 2141 O O . GLU A 1 256 ? -74.657 -2.612 109.369 1.00 88.25 256 GLU A O 1
ATOM 2146 N N . LEU A 1 257 ? -72.518 -2.471 108.712 1.00 87.94 257 LEU A N 1
ATOM 2147 C CA . LEU A 1 257 ? -72.006 -2.049 110.018 1.00 87.94 257 LEU A CA 1
ATOM 2148 C C . LEU A 1 257 ? -72.592 -0.707 110.467 1.00 87.94 257 LEU A C 1
ATOM 2150 O O . LEU A 1 257 ? -72.909 -0.541 111.640 1.00 87.94 257 LEU A O 1
ATOM 2154 N N . GLN A 1 258 ? -72.786 0.251 109.557 1.00 87.31 258 GLN A N 1
ATOM 2155 C CA . GLN A 1 258 ? -73.450 1.519 109.873 1.00 87.31 258 GLN A CA 1
ATOM 2156 C C . GLN A 1 258 ? -74.913 1.316 110.275 1.00 87.31 258 GLN A C 1
ATOM 2158 O O . GLN A 1 258 ? -75.385 1.981 111.199 1.00 87.31 258 GLN A O 1
ATOM 2163 N N . LYS A 1 259 ? -75.641 0.408 109.610 1.00 85.06 259 LYS A N 1
ATOM 2164 C CA . LYS A 1 259 ? -76.998 0.022 110.034 1.00 85.06 259 LYS A CA 1
ATOM 2165 C C . LYS A 1 259 ? -76.968 -0.606 111.425 1.00 85.06 259 LYS A C 1
ATOM 2167 O O . LYS A 1 259 ? -77.763 -0.217 112.274 1.00 85.06 259 LYS A O 1
ATOM 2172 N N . PHE A 1 260 ? -76.032 -1.519 111.667 1.00 83.06 260 PHE A N 1
ATOM 2173 C CA . PHE A 1 260 ? -75.868 -2.179 112.957 1.00 83.06 260 PHE A CA 1
ATOM 2174 C C . PHE A 1 260 ? -75.524 -1.189 114.082 1.00 83.06 260 PHE A C 1
ATOM 2176 O O . PHE A 1 260 ? -76.172 -1.206 115.122 1.00 83.06 260 PHE A O 1
ATOM 2183 N N . SER A 1 261 ? -74.589 -0.261 113.857 1.00 83.75 261 SER A N 1
ATOM 2184 C CA . SER A 1 261 ? -74.252 0.805 114.813 1.00 83.75 261 SER A CA 1
ATOM 2185 C C . SER A 1 261 ? -75.474 1.646 115.171 1.00 83.75 261 SER A C 1
ATOM 2187 O O . SER A 1 261 ? -75.719 1.882 116.345 1.00 83.75 261 SER A O 1
ATOM 2189 N N . LYS A 1 262 ? -76.290 2.037 114.180 1.00 83.56 262 LYS A N 1
ATOM 2190 C CA . LYS A 1 262 ? -77.536 2.781 114.433 1.00 83.56 262 LYS A CA 1
ATOM 2191 C C . LYS A 1 262 ? -78.529 1.995 115.289 1.00 83.56 262 LYS A C 1
ATOM 2193 O O . LYS A 1 262 ? -79.239 2.605 116.080 1.00 83.56 262 LYS A O 1
ATOM 2198 N N . LEU A 1 263 ? -78.602 0.671 115.125 1.00 81.62 263 LEU A N 1
ATOM 2199 C CA . LEU A 1 263 ? -79.424 -0.181 115.987 1.00 81.62 263 LEU A CA 1
ATOM 2200 C C . LEU A 1 263 ? -78.879 -0.171 117.421 1.00 81.62 263 LEU A C 1
ATOM 2202 O O . LEU A 1 263 ? -79.640 0.064 118.354 1.00 81.62 263 LEU A O 1
ATOM 2206 N N . VAL A 1 264 ? -77.570 -0.335 117.613 1.00 79.44 264 VAL A N 1
ATOM 2207 C CA . VAL A 1 264 ? -76.962 -0.293 118.954 1.00 79.44 264 VAL A CA 1
ATOM 2208 C C . VAL A 1 264 ? -77.155 1.072 119.626 1.00 79.44 264 VAL A C 1
ATOM 2210 O O . VAL A 1 264 ? -77.609 1.122 120.768 1.00 79.44 264 VAL A O 1
ATOM 2213 N N . ASP A 1 265 ? -76.913 2.175 118.911 1.00 80.50 265 ASP A N 1
ATOM 2214 C CA . ASP A 1 265 ? -77.127 3.543 119.413 1.00 80.50 265 ASP A CA 1
ATOM 2215 C C . ASP A 1 265 ? -78.600 3.803 119.776 1.00 80.50 265 ASP A C 1
ATOM 2217 O O . ASP A 1 265 ? -78.900 4.548 120.708 1.00 80.50 265 ASP A O 1
ATOM 2221 N N . ALA A 1 266 ? -79.536 3.159 119.071 1.00 78.50 266 ALA A N 1
ATOM 2222 C CA . ALA A 1 266 ? -80.964 3.201 119.375 1.00 78.50 266 ALA A CA 1
ATOM 2223 C C . ALA A 1 266 ? -81.371 2.298 120.558 1.00 78.50 266 ALA A C 1
ATOM 2225 O O . ALA A 1 266 ? -82.561 2.214 120.859 1.00 78.50 266 ALA A O 1
ATOM 2226 N N . GLY A 1 267 ? -80.418 1.643 121.231 1.00 76.12 267 GLY A N 1
ATOM 2227 C CA . GLY A 1 267 ? -80.633 0.818 122.422 1.00 76.12 267 GLY A CA 1
ATOM 2228 C C . GLY A 1 267 ? -80.888 -0.665 122.143 1.00 76.12 267 GLY A C 1
ATOM 2229 O O . GLY A 1 267 ? -81.369 -1.373 123.026 1.00 76.12 267 GLY A O 1
ATOM 2230 N N . TRP A 1 268 ? -80.603 -1.151 120.931 1.00 81.62 268 TRP A N 1
ATOM 2231 C CA . TRP A 1 268 ? -80.703 -2.575 120.608 1.00 81.62 268 TRP A CA 1
ATOM 2232 C C . TRP A 1 268 ? -79.434 -3.323 121.039 1.00 81.62 268 TRP A C 1
ATOM 2234 O O . TRP A 1 268 ? -78.315 -2.902 120.755 1.00 81.62 268 TRP A O 1
ATOM 2244 N N . MET A 1 269 ? -79.592 -4.465 121.698 1.00 77.25 269 MET A N 1
ATOM 2245 C CA . MET A 1 269 ? -78.504 -5.323 122.153 1.00 77.25 269 MET A CA 1
ATOM 2246 C C . MET A 1 269 ? -78.309 -6.502 121.205 1.00 77.25 269 MET A C 1
ATOM 2248 O O . MET A 1 269 ? -79.265 -7.178 120.823 1.00 77.25 269 MET A O 1
ATOM 2252 N N . TYR A 1 270 ? -77.055 -6.778 120.861 1.00 75.38 270 TYR A N 1
ATOM 2253 C CA . TYR A 1 270 ? -76.688 -7.913 120.025 1.00 75.38 270 TYR A CA 1
ATOM 2254 C C . TYR A 1 270 ? -76.179 -9.084 120.857 1.00 75.38 270 TYR A C 1
ATOM 2256 O O . TYR A 1 270 ? -75.261 -8.934 121.664 1.00 75.38 270 TYR A O 1
ATOM 2264 N N . PHE A 1 271 ? -76.722 -10.267 120.590 1.00 70.88 271 PHE A N 1
ATOM 2265 C CA . PHE A 1 271 ? -76.295 -11.512 121.212 1.00 70.88 271 PHE A CA 1
ATOM 2266 C C . PHE A 1 271 ? -75.548 -12.356 120.181 1.00 70.88 271 PHE A C 1
ATOM 2268 O O . PHE A 1 271 ? -76.130 -13.097 119.386 1.00 70.88 271 PHE A O 1
ATOM 2275 N N . GLY A 1 272 ? -74.217 -12.246 120.207 1.00 64.12 272 GLY A N 1
ATOM 2276 C CA . GLY A 1 272 ? -73.335 -12.801 119.175 1.00 64.12 272 GLY A CA 1
ATOM 2277 C C . GLY A 1 272 ? -73.376 -14.316 118.988 1.00 64.12 272 GLY A C 1
ATOM 2278 O O . GLY A 1 272 ? -72.939 -14.796 117.948 1.00 64.12 272 GLY A O 1
ATOM 2279 N N . LYS A 1 273 ? -73.923 -15.073 119.946 1.00 66.38 273 LYS A N 1
ATOM 2280 C CA . LYS A 1 273 ? -74.023 -16.538 119.862 1.00 66.38 273 LYS A CA 1
ATOM 2281 C C . LYS A 1 273 ? -75.133 -17.021 118.918 1.00 66.38 273 LYS A C 1
ATOM 2283 O O . LYS A 1 273 ? -74.998 -18.100 118.351 1.00 66.38 273 LYS A O 1
ATOM 2288 N N . TYR A 1 274 ? -76.193 -16.233 118.741 1.00 66.00 274 TYR A N 1
ATOM 2289 C CA . TYR A 1 274 ? -77.361 -16.605 117.928 1.00 66.00 274 TYR A CA 1
ATOM 2290 C C . TYR A 1 274 ? -77.635 -15.620 116.787 1.00 66.00 274 TYR A C 1
ATOM 2292 O O . TYR A 1 274 ? -78.622 -15.761 116.073 1.00 66.00 274 TYR A O 1
ATOM 2300 N N . SER A 1 275 ? -76.757 -14.627 116.609 1.00 72.44 275 SER A N 1
ATOM 2301 C CA . SER A 1 275 ? -76.943 -13.531 115.652 1.00 72.44 275 SER A CA 1
ATOM 2302 C C . SER A 1 275 ? -78.287 -12.803 115.814 1.00 72.44 275 SER A C 1
ATOM 2304 O O . SER A 1 275 ? -78.816 -12.241 114.857 1.00 72.44 275 SER A O 1
ATOM 2306 N N . SER A 1 276 ? -78.821 -12.786 117.037 1.00 76.19 276 SER A N 1
ATOM 2307 C CA . SER A 1 276 ? -80.094 -12.155 117.389 1.00 76.19 276 SER A CA 1
ATOM 2308 C C . SER A 1 276 ? -79.869 -10.733 117.909 1.00 76.19 276 SER A C 1
ATOM 2310 O O . SER A 1 276 ? -78.903 -10.468 118.632 1.00 76.19 276 SER A O 1
ATOM 2312 N N . ILE A 1 277 ? -80.766 -9.812 117.550 1.00 79.88 277 ILE A N 1
ATOM 2313 C CA . ILE A 1 277 ? -80.765 -8.415 118.003 1.00 79.88 277 ILE A CA 1
ATOM 2314 C C . ILE A 1 277 ? -82.071 -8.170 118.765 1.00 79.88 277 ILE A C 1
ATOM 2316 O O . ILE A 1 277 ? -83.151 -8.364 118.209 1.00 79.88 277 ILE A O 1
ATOM 2320 N N . TYR A 1 278 ? -81.979 -7.727 120.018 1.00 77.38 278 TYR A N 1
ATOM 2321 C CA . TYR A 1 278 ? -83.132 -7.491 120.891 1.00 77.38 278 TYR A CA 1
ATOM 2322 C C . TYR A 1 278 ? -83.173 -6.041 121.366 1.00 77.38 278 TYR A C 1
ATOM 2324 O O . TYR A 1 278 ? -82.137 -5.434 121.605 1.00 77.38 278 TYR A O 1
ATOM 2332 N N . TYR A 1 279 ? -84.366 -5.485 121.549 1.00 78.12 279 TYR A N 1
ATOM 2333 C CA . TYR A 1 279 ? -84.560 -4.207 122.232 1.00 78.12 279 TYR A CA 1
ATOM 2334 C C . TYR A 1 279 ? -85.284 -4.473 123.543 1.00 78.12 279 TYR A C 1
ATOM 2336 O O . TYR A 1 279 ? -86.416 -4.956 123.531 1.00 78.12 279 TYR A O 1
ATOM 2344 N N . MET A 1 280 ? -84.634 -4.182 124.668 1.00 76.12 280 MET A N 1
ATOM 2345 C CA . MET A 1 280 ? -85.252 -4.348 125.981 1.00 76.12 280 MET A CA 1
ATOM 2346 C C . MET A 1 280 ? -85.852 -3.018 126.423 1.00 76.12 280 MET A C 1
ATOM 2348 O O . MET A 1 280 ? -85.134 -2.049 126.664 1.00 76.12 280 MET A O 1
ATOM 2352 N N . SER A 1 281 ? -87.180 -2.969 126.503 1.00 72.56 281 SER A N 1
ATOM 2353 C CA . SER A 1 281 ? -87.884 -1.818 127.060 1.00 72.56 281 SER A CA 1
ATOM 2354 C C . SER A 1 281 ? -87.880 -1.902 128.585 1.00 72.56 281 SER A C 1
ATOM 2356 O O . SER A 1 281 ? -88.241 -2.931 129.148 1.00 72.56 281 SER A O 1
ATOM 2358 N N . ASN A 1 282 ? -87.524 -0.804 129.252 1.00 72.69 282 ASN A N 1
ATOM 2359 C CA . ASN A 1 282 ? -87.659 -0.671 130.708 1.00 72.69 282 ASN A CA 1
ATOM 2360 C C . ASN A 1 282 ? -89.077 -0.221 131.121 1.00 72.69 282 ASN A C 1
ATOM 2362 O O . ASN A 1 282 ? -89.313 0.101 132.285 1.00 72.69 282 ASN A O 1
ATOM 2366 N N . GLU A 1 283 ? -90.013 -0.154 130.171 1.00 73.50 283 GLU A N 1
ATOM 2367 C CA . GLU A 1 283 ? -91.403 0.226 130.404 1.00 73.50 283 GLU A CA 1
ATOM 2368 C C . GLU A 1 283 ? -92.287 -1.012 130.592 1.00 73.50 283 GLU A C 1
ATOM 2370 O O . GLU A 1 283 ? -92.302 -1.913 129.755 1.00 73.50 283 GLU A O 1
ATOM 2375 N N . ASN A 1 284 ? -93.081 -1.027 131.663 1.00 70.44 284 ASN A N 1
ATOM 2376 C CA . ASN A 1 284 ? -94.078 -2.069 131.898 1.00 70.44 284 ASN A CA 1
ATOM 2377 C C . ASN A 1 284 ? -95.369 -1.733 131.143 1.00 70.44 284 ASN A C 1
ATOM 2379 O O . ASN A 1 284 ? -96.107 -0.835 131.551 1.00 70.44 284 ASN A O 1
ATOM 2383 N N . ARG A 1 285 ? -95.641 -2.469 130.064 1.00 75.56 285 ARG A N 1
ATOM 2384 C CA . ARG A 1 285 ? -96.885 -2.403 129.280 1.00 75.56 285 ARG A CA 1
ATOM 2385 C C . ARG A 1 285 ? -97.538 -3.787 129.208 1.00 75.56 285 ARG A C 1
ATOM 2387 O O . ARG A 1 285 ? -96.884 -4.794 129.484 1.00 75.56 285 ARG A O 1
ATOM 2394 N N . ASP A 1 286 ? -98.818 -3.864 128.839 1.00 79.19 286 ASP A N 1
ATOM 2395 C CA . ASP A 1 286 ? -99.464 -5.161 128.596 1.00 79.19 286 ASP A CA 1
ATOM 2396 C C . ASP A 1 286 ? -98.958 -5.820 127.293 1.00 79.19 286 ASP A C 1
ATOM 2398 O O . ASP A 1 286 ? -98.225 -5.212 126.507 1.00 79.19 286 ASP A O 1
ATOM 2402 N N . TRP A 1 287 ? -99.299 -7.092 127.059 1.00 80.62 287 TRP A N 1
ATOM 2403 C CA . TRP A 1 287 ? -98.787 -7.850 125.907 1.00 80.62 287 TRP A CA 1
ATOM 2404 C C . TRP A 1 287 ? -99.170 -7.231 124.552 1.00 80.62 287 TRP A C 1
ATOM 2406 O O . TRP A 1 287 ? -98.378 -7.258 123.608 1.00 80.62 287 TRP A O 1
ATOM 2416 N N . THR A 1 288 ? -100.377 -6.671 124.443 1.00 80.44 288 THR A N 1
ATOM 2417 C CA . THR A 1 288 ? -100.888 -6.116 123.183 1.00 80.44 288 THR A CA 1
ATOM 2418 C C . THR A 1 288 ? -100.192 -4.796 122.876 1.00 80.44 288 THR A C 1
ATOM 2420 O O . THR A 1 288 ? -99.705 -4.602 121.762 1.00 80.44 288 THR A O 1
ATOM 2423 N N . GLU A 1 289 ? -100.067 -3.928 123.880 1.00 80.88 289 GLU A N 1
ATOM 2424 C CA . GLU A 1 289 ? -99.377 -2.643 123.776 1.00 80.88 289 GLU A CA 1
ATOM 2425 C C . GLU A 1 289 ? -97.870 -2.809 123.549 1.00 80.88 289 GLU A C 1
ATOM 2427 O O . GLU A 1 289 ? -97.296 -2.127 122.698 1.00 80.88 289 GLU A O 1
ATOM 2432 N N . SER A 1 290 ? -97.230 -3.757 124.242 1.00 81.25 290 SER A N 1
ATOM 2433 C CA . SER A 1 290 ? -95.807 -4.080 124.052 1.00 81.25 290 SER A CA 1
ATOM 2434 C C . SER A 1 290 ? -95.534 -4.585 122.636 1.00 81.25 290 SER A C 1
ATOM 2436 O O . SER A 1 290 ? -94.579 -4.158 121.987 1.00 81.25 290 SER A O 1
ATOM 2438 N N . ARG A 1 291 ? -96.404 -5.456 122.106 1.00 84.25 291 ARG A N 1
ATOM 2439 C CA . ARG A 1 291 ? -96.268 -5.971 120.738 1.00 84.25 291 ARG A CA 1
ATOM 2440 C C . ARG A 1 291 ? -96.491 -4.891 119.684 1.00 84.25 291 ARG A C 1
ATOM 2442 O O . ARG A 1 291 ? -95.806 -4.894 118.660 1.00 84.25 291 ARG A O 1
ATOM 2449 N N . GLN A 1 292 ? -97.421 -3.970 119.928 1.00 82.50 292 GLN A N 1
ATOM 2450 C CA . GLN A 1 292 ? -97.644 -2.814 119.065 1.00 82.50 292 GLN A CA 1
ATOM 2451 C C . GLN A 1 292 ? -96.411 -1.891 119.041 1.00 82.50 292 GLN A C 1
ATOM 2453 O O . GLN A 1 292 ? -96.020 -1.444 117.964 1.00 82.50 292 GLN A O 1
ATOM 2458 N N . ASP A 1 293 ? -95.763 -1.663 120.190 1.00 82.75 293 ASP A N 1
ATOM 2459 C CA . ASP A 1 293 ? -94.531 -0.866 120.303 1.00 82.75 293 ASP A CA 1
ATOM 2460 C C . ASP A 1 293 ? -93.358 -1.507 119.545 1.00 82.75 293 ASP A C 1
ATOM 2462 O O . ASP A 1 293 ? -92.723 -0.847 118.719 1.00 82.75 293 ASP A O 1
ATOM 2466 N N . CYS A 1 294 ? -93.129 -2.816 119.724 1.00 82.25 294 CYS A N 1
ATOM 2467 C CA . CYS A 1 294 ? -92.110 -3.560 118.974 1.00 82.25 294 CYS A CA 1
ATOM 2468 C C . CYS A 1 294 ? -92.325 -3.448 117.457 1.00 82.25 294 CYS A C 1
ATOM 2470 O O . CYS A 1 294 ? -91.380 -3.158 116.721 1.00 82.25 294 CYS A O 1
ATOM 2472 N N . ARG A 1 295 ? -93.573 -3.596 116.992 1.00 84.75 295 ARG A N 1
ATOM 2473 C CA . ARG A 1 295 ? -93.933 -3.443 115.571 1.00 84.75 295 ARG A CA 1
ATOM 2474 C C . ARG A 1 295 ? -93.754 -2.020 115.067 1.00 84.75 295 ARG A C 1
ATOM 2476 O O . ARG A 1 295 ? -93.273 -1.837 113.952 1.00 84.75 295 ARG A O 1
ATOM 2483 N N . GLY A 1 296 ? -94.075 -1.022 115.889 1.00 80.81 296 GLY A N 1
ATOM 2484 C CA . GLY A 1 296 ? -93.808 0.388 115.597 1.00 80.81 296 GLY A CA 1
ATOM 2485 C C . GLY A 1 296 ? -92.316 0.689 115.418 1.00 80.81 296 GLY A C 1
ATOM 2486 O O . GLY A 1 296 ? -91.956 1.558 114.628 1.00 80.81 296 GLY A O 1
ATOM 2487 N N . ARG A 1 297 ? -91.444 -0.076 116.085 1.00 81.62 297 ARG A N 1
ATOM 2488 C CA . ARG A 1 297 ? -89.978 -0.013 115.954 1.00 81.62 297 ARG A CA 1
ATOM 2489 C C . ARG A 1 297 ? -89.409 -0.946 114.875 1.00 81.62 297 ARG A C 1
ATOM 2491 O O . ARG A 1 297 ? -88.193 -1.006 114.716 1.00 81.62 297 ARG A O 1
ATOM 2498 N N . GLY A 1 298 ? -90.261 -1.650 114.125 1.00 82.62 298 GLY A N 1
ATOM 2499 C CA . GLY A 1 298 ? -89.860 -2.538 113.029 1.00 82.62 298 GLY A CA 1
ATOM 2500 C C . GLY A 1 298 ? -89.442 -3.958 113.437 1.00 82.62 298 GLY A C 1
ATOM 2501 O O . GLY A 1 298 ? -88.809 -4.638 112.635 1.00 82.62 298 GLY A O 1
ATOM 2502 N N . ALA A 1 299 ? -89.794 -4.419 114.642 1.00 82.88 299 ALA A N 1
ATOM 2503 C CA . ALA A 1 299 ? -89.570 -5.791 115.120 1.00 82.88 299 ALA A CA 1
ATOM 2504 C C . ALA A 1 299 ? -90.880 -6.469 115.574 1.00 82.88 299 ALA A C 1
ATOM 2506 O O . ALA A 1 299 ? -91.954 -5.882 115.489 1.00 82.88 299 ALA A O 1
ATOM 2507 N N . ASP A 1 300 ? -90.824 -7.712 116.059 1.00 85.44 300 ASP A N 1
ATOM 2508 C CA . ASP A 1 300 ? -91.967 -8.365 116.721 1.00 85.44 300 ASP A CA 1
ATOM 2509 C C . ASP A 1 300 ? -91.597 -8.716 118.167 1.00 85.44 300 ASP A C 1
ATOM 2511 O O . ASP A 1 300 ? -90.425 -8.908 118.493 1.00 85.44 300 ASP A O 1
ATOM 2515 N N . LEU A 1 301 ? -92.603 -8.762 119.041 1.00 83.38 301 LEU A N 1
ATOM 2516 C CA . LEU A 1 301 ? -92.412 -9.120 120.444 1.00 83.38 301 LEU A CA 1
ATOM 2517 C C . LEU A 1 301 ? -92.164 -10.626 120.551 1.00 83.38 301 LEU A C 1
ATOM 2519 O O . LEU A 1 301 ? -92.954 -11.427 120.045 1.00 83.38 301 LEU A O 1
ATOM 2523 N N . VAL A 1 302 ? -91.085 -11.009 121.227 1.00 81.00 302 VAL A N 1
ATOM 2524 C CA . VAL A 1 302 ? -90.664 -12.405 121.387 1.00 81.00 302 VAL A CA 1
ATOM 2525 C C . VAL A 1 302 ? -90.519 -12.758 122.863 1.00 81.00 302 VAL A C 1
ATOM 2527 O O . VAL A 1 302 ? -90.147 -11.918 123.679 1.00 81.00 302 VAL A O 1
ATOM 2530 N N . ILE A 1 303 ? -90.822 -14.011 123.208 1.00 78.06 303 ILE A N 1
ATOM 2531 C CA . ILE A 1 303 ? -90.579 -14.557 124.547 1.00 78.06 303 ILE A CA 1
ATOM 2532 C C . ILE A 1 303 ? -89.224 -15.255 124.523 1.00 78.06 303 ILE A C 1
ATOM 2534 O O . ILE A 1 303 ? -89.038 -16.213 123.771 1.00 78.06 303 ILE A O 1
ATOM 2538 N N . ILE A 1 304 ? -88.296 -14.793 125.358 1.00 69.62 304 ILE A N 1
ATOM 2539 C CA . ILE A 1 304 ? -86.977 -15.406 125.494 1.00 69.62 304 ILE A CA 1
ATOM 2540 C C . ILE A 1 304 ? -87.051 -16.526 126.543 1.00 69.62 304 ILE A C 1
ATOM 2542 O O . ILE A 1 304 ? -87.213 -16.275 127.738 1.00 69.62 304 ILE A O 1
ATOM 2546 N N . ASN A 1 305 ? -86.954 -17.774 126.077 1.00 67.56 305 ASN A N 1
ATOM 2547 C CA . ASN A 1 305 ? -87.102 -18.987 126.897 1.00 67.56 305 ASN A CA 1
ATOM 2548 C C . ASN A 1 305 ? -85.766 -19.692 127.212 1.00 67.56 305 ASN A C 1
ATOM 2550 O O . ASN A 1 305 ? -85.762 -20.761 127.823 1.00 67.56 305 ASN A O 1
ATOM 2554 N N . THR A 1 306 ? -84.638 -19.135 126.777 1.00 67.38 306 THR A N 1
ATOM 2555 C CA . THR A 1 306 ? -83.290 -19.709 126.904 1.00 67.38 306 THR A CA 1
ATOM 2556 C C . THR A 1 306 ? -82.499 -18.950 127.971 1.00 67.38 306 THR A C 1
ATOM 2558 O O . THR A 1 306 ? -82.495 -17.721 128.003 1.00 67.38 306 THR A O 1
ATOM 2561 N N . LYS A 1 307 ? -81.815 -19.676 128.869 1.00 62.19 307 LYS A N 1
ATOM 2562 C CA . LYS A 1 307 ? -81.034 -19.070 129.969 1.00 62.19 307 LYS A CA 1
ATOM 2563 C C . LYS A 1 307 ? -79.848 -18.245 129.466 1.00 62.19 307 LYS A C 1
ATOM 2565 O O . LYS A 1 307 ? -79.315 -17.430 130.202 1.00 62.19 307 LYS A O 1
ATOM 2570 N N . GLU A 1 308 ? -79.409 -18.506 128.241 1.00 61.47 308 GLU A N 1
ATOM 2571 C CA . GLU A 1 308 ? -78.293 -17.831 127.589 1.00 61.47 308 GLU A CA 1
ATOM 2572 C C . GLU A 1 308 ? -78.689 -16.510 126.897 1.00 61.47 308 GLU A C 1
ATOM 2574 O O . GLU A 1 308 ? -77.791 -15.794 126.457 1.00 61.47 308 GLU A O 1
ATOM 2579 N N . GLU A 1 309 ? -79.987 -16.193 126.774 1.00 59.62 309 GLU A N 1
ATOM 2580 C CA . GLU A 1 309 ? -80.502 -14.945 126.169 1.00 59.62 309 GLU A CA 1
ATOM 2581 C C . GLU A 1 309 ? -81.372 -14.099 127.130 1.00 59.62 309 GLU A C 1
ATOM 2583 O O . GLU A 1 309 ? -81.784 -13.002 126.751 1.00 59.62 309 GLU A O 1
ATOM 2588 N N . GLN A 1 310 ? -81.653 -14.593 128.346 1.00 56.31 310 GLN A N 1
ATOM 2589 C CA . GLN A 1 310 ? -82.261 -13.835 129.458 1.00 56.31 310 GLN A CA 1
ATOM 2590 C C . GLN A 1 310 ? -81.220 -13.001 130.205 1.00 56.31 310 GLN A C 1
ATOM 2592 O O . GLN A 1 310 ? -81.576 -11.874 130.612 1.00 56.31 310 GLN A O 1
#

Secondary structure (DSSP, 8-state):
---------------------PPP--------PPP----------SSSHHHHHHHHHHHHHHHHHHHHHHHHHHHHHHHHHHHHHHHHHHHHHHHHHHHHHHHHHHHHHHHHHHHHHHHHHHHHHHHHHHHHHHHHHHHHHHHHHHHHHHHHHHHHHHHHHHHHHHHHHHHHHHHHHHHHHHHHHHHHHHHHHHHHHHHHHHHHHHHHHHHHHHHHHHHHHHHHHHHHHHHHHHHHHHHHHHHHHHHHHHHHHHHHHHHHHHHHHTTEEEETTTTEEEE---S---HHHHHHHHHHTTS-------TTT-

Radius of gyration: 111.15 Å; chains: 1; bounding box: 202×57×288 Å